Protein AF-A0A812UU19-F1 (afdb_monomer)

Sequence (268 aa):
MHVADDLKSGVNKDLYADLQGSLQRITDHPLFNGVQVLEALDISADSSASVEPFSEDTWRRVKAGAIAKGFKPTYTAGGNIFWIDPYLSLVPGIPVNRKSILKLQSSSFKTPQLAFEKRRAVHVGILEGEEVLNMRGKLRLLSPDEELYAFIFQLDNVLASEPGEPELEQWLALAKSWTKTVELVPSLTDIYWRCINLREDIGTSFDVFYRSCIQRAYEVIQFKLDYERRSPNDVLSAAGVYQKWVADFSKHETSGGELSKALILIRV

Radius of gyration: 19.26 Å; Cα contacts (8 Å, |Δi|>4): 353; chains: 1; bounding box: 56×37×52 Å

Mean predicted aligned error: 7.72 Å

Foldseek 3Di:
DDLVVCCPDAPCVVVVVLLVVLVVLQCPDPVNPPLLLDFFDWDDDPDDDIFATDDLVVQVVQCVVCVVVVHWRKDKGFAFLQQAQLSDDLQTRQDADVVLLVVCLVQCVVALVSVSVPPDEWEWEDEPPDRSSVSRNNTYTLERSSRSSSLSVNLSVVVVVVDDPVRNVSSSNSSRGHIYMYTYAHDSVLSSLSSVQNLVVVVVVDVSSDQDLRSLVSSLVVVQVVVCVVVVPCRDDLVRSVVVVVVVNVVSNPDPDDPVPSPPSSVD

Solvent-accessible surface area (backbone atoms only — not comparable to full-atom values): 14826 Å² total; per-residue (Å²): 133,66,55,74,55,42,62,73,76,35,82,47,22,70,58,50,53,53,50,50,55,32,50,50,55,42,44,69,33,82,93,35,47,63,52,40,75,51,71,42,32,58,31,75,50,101,58,101,59,65,36,54,40,68,45,71,68,57,46,54,51,45,36,54,55,22,53,77,70,76,42,79,28,64,48,76,25,8,24,35,58,49,23,37,27,90,69,57,64,68,60,68,79,43,63,72,61,62,68,46,17,56,51,37,24,73,54,37,47,61,42,56,68,45,27,70,75,56,60,70,72,42,37,32,48,40,46,82,94,61,55,74,80,82,30,48,46,59,30,36,57,29,41,67,62,46,60,62,50,16,49,49,52,37,52,34,54,46,60,76,64,67,65,58,66,75,58,53,51,44,47,51,51,51,40,16,30,29,44,30,32,43,33,62,31,91,42,73,67,52,44,35,49,49,25,53,50,48,32,54,56,44,32,77,78,39,80,75,60,47,73,49,74,65,40,54,51,36,48,56,52,45,50,45,56,57,46,28,70,76,36,78,88,56,79,68,48,74,70,50,43,50,56,50,51,53,56,52,51,63,73,68,60,88,64,97,66,77,69,72,72,74,60,63,71,78,77,111

Nearest PDB structures (foldseek):
  4pet-assembly1_B  TM=1.545E-01  e=2.153E+00  Colwellia psychrerythraea 34H
  5da8-assembly2_a  TM=1.439E-01  e=7.219E+00  Chlorobaculum tepidum TLS

Secondary structure (DSSP, 8-state):
--HHHHHHHSTTHHHHHHHHHHHHHHHHSGGGTTGGGSPPPPB--SSS--BPBP-HHHHHHHHHHHHHTTPPPEEEEEE-GGGB-TT--SSTTSPP-HHHHHHHHHTTTSSHHHHHHHPPPEEEEE-TT--TGGGTTTBEE-S-HHHHHHHHHHHHHHHHT---HHHHHHHHHHHHSEEEEEEE-S-HHHHHHHHHHHHHHHHHH-GGGPPPHHHHHHHHHHHHHHHHHH-TT-PPPHHHHHHHHHHHHHHH--S---TTTGGGGGG-

Structure (mmCIF, N/CA/C/O backbone):
data_AF-A0A812UU19-F1
#
_entry.id   AF-A0A812UU19-F1
#
loop_
_atom_site.group_PDB
_atom_site.id
_atom_site.type_symbol
_atom_site.label_atom_id
_atom_site.label_alt_id
_atom_site.label_comp_id
_atom_site.label_asym_id
_atom_site.label_entity_id
_atom_site.label_seq_id
_atom_site.pdbx_PDB_ins_code
_atom_site.Cartn_x
_atom_site.Cartn_y
_atom_site.Cartn_z
_atom_site.occupancy
_atom_site.B_iso_or_equiv
_atom_site.auth_seq_id
_atom_site.auth_comp_id
_atom_site.auth_asym_id
_atom_site.auth_atom_id
_atom_site.pdbx_PDB_model_num
ATOM 1 N N . MET A 1 1 ? -14.619 -8.564 4.183 1.00 46.97 1 MET A N 1
ATOM 2 C CA . MET A 1 1 ? -15.330 -8.538 2.891 1.00 46.97 1 MET A CA 1
ATOM 3 C C . MET A 1 1 ? -14.393 -9.132 1.859 1.00 46.97 1 MET A C 1
ATOM 5 O O . MET A 1 1 ? -13.220 -8.780 1.883 1.00 46.97 1 MET A O 1
ATOM 9 N N . HIS A 1 2 ? -14.840 -10.113 1.074 1.00 47.38 2 HIS A N 1
ATOM 10 C CA . HIS A 1 2 ? -13.974 -10.756 0.089 1.00 47.38 2 HIS A CA 1
ATOM 11 C C . HIS A 1 2 ? -13.826 -9.838 -1.128 1.00 47.38 2 HIS A C 1
ATOM 13 O O . HIS A 1 2 ? -14.818 -9.437 -1.723 1.00 47.38 2 HIS A O 1
ATOM 19 N N . VAL A 1 3 ? -12.581 -9.568 -1.522 1.00 51.88 3 VAL A N 1
ATOM 20 C CA . VAL A 1 3 ? -12.177 -8.878 -2.763 1.00 51.88 3 VAL A CA 1
ATOM 21 C C . VAL A 1 3 ? -12.965 -9.346 -4.001 1.00 51.88 3 VAL A C 1
ATOM 23 O O . VAL A 1 3 ? -13.245 -8.572 -4.915 1.00 51.88 3 VAL A O 1
ATOM 26 N N . ALA A 1 4 ? -13.368 -10.619 -4.011 1.00 52.81 4 ALA A N 1
ATOM 27 C CA . ALA A 1 4 ? -14.160 -11.227 -5.073 1.00 52.81 4 ALA A CA 1
ATOM 28 C C . ALA A 1 4 ? -15.521 -10.546 -5.323 1.00 52.81 4 ALA A C 1
ATOM 30 O O . ALA A 1 4 ? -16.035 -10.659 -6.437 1.00 52.81 4 ALA A O 1
ATOM 31 N N . ASP A 1 5 ? -16.096 -9.854 -4.335 1.00 53.44 5 ASP A N 1
ATOM 32 C CA . ASP A 1 5 ? -17.386 -9.167 -4.478 1.00 53.44 5 ASP A CA 1
ATOM 33 C C . ASP A 1 5 ? -17.224 -7.764 -5.092 1.00 53.44 5 ASP A C 1
ATOM 35 O O . ASP A 1 5 ? -17.996 -7.381 -5.976 1.00 53.44 5 ASP A O 1
ATOM 39 N N . ASP A 1 6 ? -16.161 -7.033 -4.736 1.00 54.75 6 ASP A N 1
ATOM 40 C CA . ASP A 1 6 ? -15.858 -5.720 -5.330 1.00 54.75 6 ASP A CA 1
ATOM 41 C C . ASP A 1 6 ? -15.433 -5.835 -6.803 1.00 54.75 6 ASP A C 1
ATOM 43 O O . ASP A 1 6 ? -15.818 -5.000 -7.627 1.00 54.75 6 ASP A O 1
ATOM 47 N N . LEU A 1 7 ? -14.736 -6.921 -7.167 1.00 57.47 7 LEU A N 1
ATOM 48 C CA . LEU A 1 7 ? -14.428 -7.272 -8.562 1.00 57.47 7 LEU A CA 1
ATOM 49 C C . LEU A 1 7 ? -15.687 -7.493 -9.418 1.00 57.47 7 LEU A C 1
ATOM 51 O O . LEU A 1 7 ? -15.646 -7.359 -10.642 1.00 57.47 7 LEU A O 1
ATOM 55 N N . LYS A 1 8 ? -16.822 -7.845 -8.805 1.00 57.22 8 LYS A N 1
ATOM 56 C CA . LYS A 1 8 ? -18.056 -8.171 -9.532 1.00 57.22 8 LYS A CA 1
ATOM 57 C C . LYS A 1 8 ? -19.010 -6.984 -9.645 1.00 57.22 8 LYS A C 1
ATOM 59 O O . LYS A 1 8 ? -19.664 -6.863 -10.690 1.00 57.22 8 LYS A O 1
ATOM 64 N N . SER A 1 9 ? -19.063 -6.102 -8.642 1.00 62.19 9 SER A N 1
ATOM 65 C CA . SER A 1 9 ? -20.107 -5.063 -8.559 1.00 62.19 9 SER A CA 1
ATOM 66 C C . SER A 1 9 ? -19.742 -3.750 -7.833 1.00 62.19 9 SER A C 1
ATOM 68 O O . SER A 1 9 ? -20.647 -3.018 -7.443 1.00 62.19 9 SER A O 1
ATOM 70 N N . GLY A 1 10 ? -18.462 -3.401 -7.662 1.00 80.31 10 GLY A N 1
ATOM 71 C CA . GLY A 1 10 ? -18.054 -2.159 -6.979 1.00 80.31 10 GLY A CA 1
ATOM 72 C C . GLY A 1 10 ? -17.858 -0.930 -7.885 1.00 80.31 10 GLY A C 1
ATOM 73 O O . GLY A 1 10 ? -17.643 -1.051 -9.090 1.00 80.31 10 GLY A O 1
ATOM 74 N N . VAL A 1 11 ? -17.823 0.271 -7.288 1.00 87.31 11 VAL A N 1
ATOM 75 C CA . VAL A 1 11 ? -17.474 1.542 -7.976 1.00 87.31 11 VAL A CA 1
ATOM 76 C C . VAL A 1 11 ? -16.075 1.537 -8.613 1.00 87.31 11 VAL A C 1
ATOM 78 O O . VAL A 1 11 ? -15.809 2.319 -9.520 1.00 87.31 11 VAL A O 1
ATOM 81 N N . ASN A 1 12 ? -15.191 0.641 -8.160 1.00 91.12 12 ASN A N 1
ATOM 82 C CA . ASN A 1 12 ? -13.837 0.452 -8.685 1.00 91.12 12 ASN A CA 1
ATOM 83 C C . ASN A 1 12 ? -13.709 -0.773 -9.607 1.00 91.12 12 ASN A C 1
ATOM 85 O O . ASN A 1 12 ? -12.590 -1.132 -9.963 1.00 91.12 12 ASN A O 1
ATOM 89 N N . LYS A 1 13 ? -14.812 -1.424 -10.006 1.00 91.88 13 LYS A N 1
ATOM 90 C CA . LYS A 1 13 ? -14.787 -2.681 -10.774 1.00 91.88 13 LYS A CA 1
ATOM 91 C C . LYS A 1 13 ? -13.873 -2.621 -11.996 1.00 91.88 13 LYS A C 1
ATOM 93 O O . LYS A 1 13 ? -12.992 -3.463 -12.138 1.00 91.88 13 LYS A O 1
ATOM 98 N N . ASP A 1 14 ? -14.051 -1.609 -12.840 1.00 93.44 14 ASP A N 1
ATOM 99 C CA . ASP A 1 14 ? -13.249 -1.471 -14.058 1.00 93.44 14 ASP A CA 1
ATOM 100 C C . ASP A 1 14 ? -11.770 -1.259 -13.720 1.00 93.44 14 ASP A C 1
ATOM 102 O O . ASP A 1 14 ? -10.895 -1.730 -14.432 1.00 93.44 14 ASP A O 1
ATOM 106 N N . LEU A 1 15 ? -11.472 -0.572 -12.608 1.00 94.56 15 LEU A N 1
ATOM 107 C CA . LEU A 1 15 ? -10.089 -0.306 -12.202 1.00 94.56 15 LEU A CA 1
ATOM 108 C C . LEU A 1 15 ? -9.412 -1.597 -11.762 1.00 94.56 15 LEU A C 1
ATOM 110 O O . LEU A 1 15 ? -8.256 -1.825 -12.095 1.00 94.56 15 LEU A O 1
ATOM 114 N N . TYR A 1 16 ? -10.135 -2.442 -11.032 1.00 94.06 16 TYR A N 1
ATOM 115 C CA . TYR A 1 16 ? -9.623 -3.736 -10.606 1.00 94.06 16 TYR A CA 1
ATOM 116 C C . TYR A 1 16 ? -9.513 -4.735 -11.757 1.00 94.06 16 TYR A C 1
ATOM 118 O O . TYR A 1 16 ? -8.585 -5.537 -11.750 1.00 94.06 16 TYR A O 1
ATOM 126 N N . ALA A 1 17 ? -10.386 -4.656 -12.764 1.00 93.88 17 ALA A N 1
ATOM 127 C CA . ALA A 1 17 ? -10.234 -5.428 -13.995 1.00 93.88 17 ALA A CA 1
ATOM 128 C C . ALA A 1 17 ? -8.965 -5.018 -14.766 1.00 93.88 17 ALA A C 1
ATOM 130 O O . ALA A 1 17 ? -8.175 -5.886 -15.142 1.00 93.88 17 ALA A O 1
ATOM 131 N N . ASP A 1 18 ? -8.729 -3.709 -14.928 1.00 96.06 18 ASP A N 1
ATOM 132 C CA . ASP A 1 18 ? -7.501 -3.174 -15.533 1.00 96.06 18 ASP A CA 1
ATOM 133 C C . ASP A 1 18 ? -6.265 -3.662 -14.752 1.00 96.06 18 ASP A C 1
ATOM 135 O O . ASP A 1 18 ? -5.324 -4.215 -15.324 1.00 96.06 18 ASP A O 1
ATOM 139 N N . LEU A 1 19 ? -6.301 -3.511 -13.422 1.00 96.56 19 LEU A N 1
ATOM 140 C CA . LEU A 1 19 ? -5.226 -3.891 -12.504 1.00 96.56 19 LEU A CA 1
ATOM 141 C C . LEU A 1 19 ? -4.917 -5.389 -12.565 1.00 96.56 19 LEU A C 1
ATOM 143 O O . LEU A 1 19 ? -3.749 -5.772 -12.571 1.00 96.56 19 LEU A O 1
ATOM 147 N N . GLN A 1 20 ? -5.952 -6.230 -12.657 1.00 96.12 20 GLN A N 1
ATOM 148 C CA . GLN A 1 20 ? -5.801 -7.672 -12.814 1.00 96.12 20 GLN A CA 1
ATOM 149 C C . GLN A 1 20 ? -5.088 -8.027 -14.117 1.00 96.12 20 GLN A C 1
ATOM 151 O O . GLN A 1 20 ? -4.174 -8.850 -14.109 1.00 96.12 20 GLN A O 1
ATOM 156 N N . GLY A 1 21 ? -5.467 -7.383 -15.224 1.00 96.69 21 GLY A N 1
ATOM 157 C CA . GLY A 1 21 ? -4.798 -7.568 -16.509 1.00 96.69 21 GLY A CA 1
ATOM 158 C C . GLY A 1 21 ? -3.321 -7.173 -16.462 1.00 96.69 21 GLY A C 1
ATOM 159 O O . GLY A 1 21 ? -2.475 -7.925 -16.944 1.00 96.69 21 GLY A O 1
ATOM 160 N N . SER A 1 22 ? -3.004 -6.025 -15.856 1.00 98.06 22 SER A N 1
ATOM 161 C CA . SER A 1 22 ? -1.624 -5.547 -15.713 1.00 98.06 22 SER A CA 1
ATOM 162 C C . SER A 1 22 ? -0.783 -6.456 -14.819 1.00 98.06 22 SER A C 1
ATOM 164 O O . SER A 1 22 ? 0.331 -6.818 -15.185 1.00 98.06 22 SER A O 1
ATOM 166 N N . LEU A 1 23 ? -1.315 -6.883 -13.670 1.00 97.50 23 LEU A N 1
ATOM 167 C CA . LEU A 1 23 ? -0.606 -7.794 -12.769 1.00 97.50 23 LEU A CA 1
ATOM 168 C C . LEU A 1 23 ? -0.326 -9.140 -13.424 1.00 97.50 23 LEU A C 1
ATOM 170 O O . LEU A 1 23 ? 0.789 -9.630 -13.291 1.00 97.50 23 LEU A O 1
ATOM 174 N N . GLN A 1 24 ? -1.293 -9.695 -14.160 1.00 97.12 24 GLN A N 1
ATOM 175 C CA . GLN A 1 24 ? -1.101 -10.942 -14.893 1.00 97.12 24 GLN A CA 1
ATOM 176 C C . GLN A 1 24 ? 0.063 -10.821 -15.887 1.00 97.12 24 GLN A C 1
ATOM 178 O O . GLN A 1 24 ? 0.987 -11.629 -15.836 1.00 97.12 24 GLN A O 1
ATOM 183 N N . ARG A 1 25 ? 0.077 -9.767 -16.718 1.00 98.00 25 ARG A N 1
ATOM 184 C CA . ARG A 1 25 ? 1.166 -9.514 -17.680 1.00 98.00 25 ARG A CA 1
ATOM 185 C C . ARG A 1 25 ? 2.522 -9.326 -17.007 1.00 98.00 25 ARG A C 1
ATOM 187 O O . ARG A 1 25 ? 3.514 -9.863 -17.492 1.00 98.00 25 ARG A O 1
ATOM 194 N N . ILE A 1 26 ? 2.567 -8.615 -15.879 1.00 97.88 26 ILE A N 1
ATOM 195 C CA . ILE A 1 26 ? 3.793 -8.468 -15.088 1.00 97.88 26 ILE A CA 1
ATOM 196 C C . ILE A 1 26 ? 4.257 -9.837 -14.586 1.00 97.88 26 ILE A C 1
ATOM 198 O O . ILE A 1 26 ? 5.404 -10.199 -14.799 1.00 97.88 26 ILE A O 1
ATOM 202 N N . THR A 1 27 ? 3.389 -10.635 -13.964 1.00 96.94 27 THR A N 1
ATOM 203 C CA . THR A 1 27 ? 3.786 -11.939 -13.407 1.00 96.94 27 THR A CA 1
ATOM 204 C C . THR A 1 27 ? 4.117 -12.993 -14.465 1.00 96.94 27 THR A C 1
ATOM 206 O O . THR A 1 27 ? 4.881 -13.918 -14.182 1.00 96.94 27 THR A O 1
ATOM 209 N N . ASP A 1 28 ? 3.571 -12.856 -15.674 1.00 97.31 28 ASP A N 1
ATOM 210 C CA . ASP A 1 28 ? 3.890 -13.715 -16.819 1.00 97.31 28 ASP A CA 1
ATOM 211 C C . ASP A 1 28 ? 5.238 -13.356 -17.456 1.00 97.31 28 ASP A C 1
ATOM 213 O O . ASP A 1 28 ? 5.853 -14.193 -18.120 1.00 97.31 28 ASP A O 1
ATOM 217 N N . HIS A 1 29 ? 5.734 -12.134 -17.238 1.00 97.75 29 HIS A N 1
ATOM 218 C CA . HIS A 1 29 ? 7.033 -11.721 -17.746 1.00 97.75 29 HIS A CA 1
ATOM 219 C C . HIS A 1 29 ? 8.170 -12.474 -17.022 1.00 97.75 29 HIS A C 1
ATOM 221 O O . HIS A 1 29 ? 8.221 -12.446 -15.789 1.00 97.75 29 HIS A O 1
ATOM 227 N N . PRO A 1 30 ? 9.145 -13.080 -17.736 1.00 97.12 30 PRO A N 1
ATOM 228 C CA . PRO A 1 30 ? 10.189 -13.913 -17.125 1.00 97.12 30 PRO A CA 1
ATOM 229 C C . PRO A 1 30 ? 10.961 -13.244 -15.979 1.00 97.12 30 PRO A C 1
ATOM 231 O O . PRO A 1 30 ? 11.215 -13.878 -14.960 1.00 97.12 30 PRO A O 1
ATOM 234 N N . LEU A 1 31 ? 11.281 -11.951 -16.112 1.00 97.00 31 LEU A N 1
ATOM 235 C CA . LEU A 1 31 ? 12.007 -11.187 -15.086 1.00 97.00 31 LEU A CA 1
ATOM 236 C C . LEU A 1 31 ? 11.188 -10.934 -13.803 1.00 97.00 31 LEU A C 1
ATOM 238 O O . LEU A 1 31 ? 11.755 -10.742 -12.730 1.00 97.00 31 LEU A O 1
ATOM 242 N N . PHE A 1 32 ? 9.858 -10.916 -13.906 1.00 97.44 32 PHE A N 1
ATOM 243 C CA . PHE A 1 32 ? 8.940 -10.581 -12.811 1.00 97.44 32 PHE A CA 1
ATOM 244 C C . PHE A 1 32 ? 8.126 -11.794 -12.337 1.00 97.44 32 PHE A C 1
ATOM 246 O O . PHE A 1 32 ? 7.265 -11.675 -11.459 1.00 97.44 32 PHE A O 1
ATOM 253 N N . ASN A 1 33 ? 8.410 -12.982 -12.869 1.00 96.75 33 ASN A N 1
ATOM 254 C CA . ASN A 1 33 ? 7.779 -14.206 -12.414 1.00 96.75 33 ASN A CA 1
ATOM 255 C C . ASN A 1 33 ? 8.109 -14.452 -10.934 1.00 96.75 33 ASN A C 1
ATOM 257 O O . ASN A 1 33 ? 9.269 -14.449 -10.524 1.00 96.75 33 ASN A O 1
ATOM 261 N N . GLY A 1 34 ? 7.073 -14.615 -10.109 1.00 95.94 34 GLY A N 1
ATOM 262 C CA . GLY A 1 34 ? 7.251 -14.774 -8.667 1.00 95.94 34 GLY A CA 1
ATOM 263 C C . GLY A 1 34 ? 7.775 -13.519 -7.960 1.00 95.94 34 GLY A C 1
ATOM 264 O O . GLY A 1 34 ? 8.320 -13.633 -6.861 1.00 95.94 34 GLY A O 1
ATOM 265 N N . VAL A 1 35 ? 7.610 -12.320 -8.536 1.00 96.75 35 VAL A N 1
ATOM 266 C CA . VAL A 1 35 ? 8.110 -11.065 -7.947 1.00 96.75 35 VAL A CA 1
ATOM 267 C C . VAL A 1 35 ? 7.691 -10.881 -6.483 1.00 96.75 35 VAL A C 1
ATOM 269 O O . VAL A 1 35 ? 8.460 -10.352 -5.691 1.00 96.75 35 VAL A O 1
ATOM 272 N N . GLN A 1 36 ? 6.532 -11.393 -6.068 1.00 95.81 36 GLN A N 1
ATOM 273 C CA . GLN A 1 36 ? 6.028 -11.335 -4.694 1.00 95.81 36 GLN A CA 1
ATOM 274 C C . GLN A 1 36 ? 6.849 -12.138 -3.670 1.00 95.81 36 GLN A C 1
ATOM 276 O O . GLN A 1 36 ? 6.790 -11.833 -2.479 1.00 95.81 36 GLN A O 1
ATOM 281 N N . VAL A 1 37 ? 7.603 -13.162 -4.088 1.00 95.88 37 VAL A N 1
ATOM 282 C CA . VAL A 1 37 ? 8.455 -13.945 -3.172 1.00 95.88 37 VAL A CA 1
ATOM 283 C C . VAL A 1 37 ? 9.889 -13.431 -3.110 1.00 95.88 37 VAL A C 1
ATOM 285 O O . VAL A 1 37 ? 10.626 -13.826 -2.207 1.00 95.88 37 VAL A O 1
ATOM 288 N N . LEU A 1 38 ? 10.269 -12.522 -4.014 1.00 95.81 38 LEU A N 1
ATOM 289 C CA . LEU A 1 38 ? 11.606 -11.943 -4.039 1.00 95.81 38 LEU A CA 1
ATOM 290 C C . LEU A 1 38 ? 11.877 -11.118 -2.780 1.00 95.81 38 LEU A C 1
ATOM 292 O O . LEU A 1 38 ? 11.005 -10.406 -2.263 1.00 95.81 38 LEU A O 1
ATOM 296 N N . GLU A 1 39 ? 13.118 -11.212 -2.315 1.00 95.19 39 GLU A N 1
ATOM 297 C CA . GLU A 1 39 ? 13.609 -10.474 -1.160 1.00 95.19 39 GLU A CA 1
ATOM 298 C C . GLU A 1 39 ? 13.738 -8.982 -1.456 1.00 95.19 39 GLU A C 1
ATOM 300 O O . GLU A 1 39 ? 13.903 -8.559 -2.607 1.00 95.19 39 GLU A O 1
ATOM 305 N N . ALA A 1 40 ? 13.634 -8.187 -0.395 1.00 94.44 40 ALA A N 1
ATOM 306 C CA . ALA A 1 40 ? 13.878 -6.762 -0.484 1.00 94.44 40 ALA A CA 1
ATOM 307 C C . ALA A 1 40 ? 15.353 -6.499 -0.807 1.00 94.44 40 ALA A C 1
ATOM 309 O O . ALA A 1 40 ? 16.228 -7.270 -0.422 1.00 94.44 40 ALA A O 1
ATOM 310 N N . LEU A 1 41 ? 15.608 -5.402 -1.507 1.00 92.25 41 LEU A N 1
ATOM 311 C CA . LEU A 1 41 ? 16.945 -4.862 -1.692 1.00 92.25 41 LEU A CA 1
ATOM 312 C C . LEU A 1 41 ? 17.151 -3.675 -0.760 1.00 92.25 41 LEU A C 1
ATOM 314 O O . LEU A 1 41 ? 16.206 -2.949 -0.435 1.00 92.25 41 LEU A O 1
ATOM 318 N N . ASP A 1 42 ? 18.407 -3.465 -0.395 1.00 87.56 42 ASP A N 1
ATOM 319 C CA . ASP A 1 42 ? 18.872 -2.262 0.273 1.00 87.56 42 ASP A CA 1
ATOM 320 C C . ASP A 1 42 ? 18.540 -1.031 -0.565 1.00 87.56 42 ASP A C 1
ATOM 322 O O . ASP A 1 42 ? 18.593 -1.033 -1.799 1.00 87.56 42 ASP A O 1
ATOM 326 N N . ILE A 1 43 ? 18.237 0.057 0.130 1.00 82.00 43 ILE A N 1
ATOM 327 C CA . ILE A 1 43 ? 18.151 1.374 -0.480 1.00 82.00 43 ILE A CA 1
ATOM 328 C C . ILE A 1 43 ? 19.484 2.052 -0.206 1.00 82.00 43 ILE A C 1
ATOM 330 O O . ILE A 1 43 ? 19.636 2.779 0.778 1.00 82.00 43 ILE A O 1
ATOM 334 N N . SER A 1 44 ? 20.474 1.786 -1.055 1.00 68.94 44 SER A N 1
ATOM 335 C CA . SER A 1 44 ? 21.711 2.559 -1.070 1.00 68.94 44 SER A CA 1
ATOM 336 C C . SER A 1 44 ? 21.440 3.873 -1.798 1.00 68.94 44 SER A C 1
ATOM 338 O O . SER A 1 44 ? 21.426 3.922 -3.027 1.00 68.94 44 SER A O 1
ATOM 340 N N . ALA A 1 45 ? 21.174 4.940 -1.051 1.00 53.50 45 ALA A N 1
ATOM 341 C CA . ALA A 1 45 ? 21.307 6.275 -1.611 1.00 53.50 45 ALA A CA 1
ATOM 342 C C . ALA A 1 45 ? 22.802 6.617 -1.686 1.00 53.50 45 ALA A C 1
ATOM 344 O O . ALA A 1 45 ? 23.527 6.398 -0.716 1.00 53.50 45 ALA A O 1
ATOM 345 N N . ASP A 1 46 ? 23.236 7.258 -2.773 1.00 52.28 46 ASP A N 1
ATOM 346 C CA . ASP A 1 46 ? 24.551 7.917 -2.876 1.00 52.28 46 ASP A CA 1
ATOM 347 C C . ASP A 1 46 ? 24.742 9.044 -1.823 1.00 52.28 46 ASP A C 1
ATOM 349 O O . ASP A 1 46 ? 25.784 9.697 -1.764 1.00 52.28 46 ASP A O 1
ATOM 353 N N . SER A 1 47 ? 23.751 9.275 -0.950 1.00 41.47 47 SER A N 1
ATOM 354 C CA . SER A 1 47 ? 23.760 10.248 0.140 1.00 41.47 47 SER A CA 1
ATOM 355 C C . SER A 1 47 ? 23.346 9.624 1.485 1.00 41.47 47 SER A C 1
ATOM 357 O O . SER A 1 47 ? 22.192 9.244 1.662 1.00 41.47 47 SER A O 1
ATOM 359 N N . SER A 1 48 ? 24.311 9.561 2.409 1.00 43.41 48 SER A N 1
ATOM 360 C CA . SER A 1 48 ? 24.289 9.521 3.894 1.00 43.41 48 SER A CA 1
ATOM 361 C C . SER A 1 48 ? 23.279 8.689 4.713 1.00 43.41 48 SER A C 1
ATOM 363 O O . SER A 1 48 ? 23.513 8.540 5.912 1.00 43.41 48 SER A O 1
ATOM 365 N N . ALA A 1 49 ? 22.220 8.108 4.151 1.00 56.78 49 ALA A N 1
ATOM 366 C CA . ALA A 1 49 ? 21.293 7.241 4.879 1.00 56.78 49 ALA A CA 1
ATOM 367 C C . ALA A 1 49 ? 20.876 6.046 4.013 1.00 56.78 49 ALA A C 1
ATOM 369 O O . ALA A 1 49 ? 19.922 6.113 3.241 1.00 56.78 49 ALA A O 1
ATOM 370 N N . SER A 1 50 ? 21.605 4.939 4.149 1.00 73.81 50 SER A N 1
ATOM 371 C CA . SER A 1 50 ? 21.191 3.646 3.610 1.00 73.81 50 SER A CA 1
ATOM 372 C C . SER A 1 50 ? 19.994 3.126 4.406 1.00 73.81 50 SER A C 1
ATOM 374 O O . SER A 1 50 ? 20.076 3.032 5.634 1.00 73.81 50 SER A O 1
ATOM 376 N N . VAL A 1 51 ? 18.900 2.765 3.736 1.00 82.12 51 VAL A N 1
ATOM 377 C CA . VAL A 1 51 ? 17.816 2.018 4.391 1.00 82.12 51 VAL A CA 1
ATOM 378 C C . VAL A 1 51 ? 18.076 0.533 4.177 1.00 82.12 51 VAL A C 1
ATOM 380 O O . VAL A 1 51 ? 18.042 0.049 3.045 1.00 82.12 51 VAL A O 1
ATOM 383 N N . GLU A 1 52 ? 18.340 -0.172 5.274 1.00 91.75 52 GLU A N 1
ATOM 384 C CA . GLU A 1 52 ? 18.538 -1.622 5.292 1.00 91.75 52 GLU A CA 1
ATOM 385 C C . GLU A 1 52 ? 17.291 -2.367 4.782 1.00 91.75 52 GLU A C 1
ATOM 387 O O . GLU A 1 52 ? 16.165 -1.872 4.937 1.00 91.75 52 GLU A O 1
ATOM 392 N N . PRO A 1 53 ? 17.455 -3.563 4.197 1.00 95.25 53 PRO A N 1
ATOM 393 C CA . PRO A 1 53 ? 16.339 -4.369 3.739 1.00 95.25 53 PRO A CA 1
ATOM 394 C C . PRO A 1 53 ? 15.566 -4.894 4.954 1.00 95.25 53 PRO A C 1
ATOM 396 O O . PRO A 1 53 ? 16.099 -5.041 6.056 1.00 95.25 53 PRO A O 1
ATOM 399 N N . PHE A 1 54 ? 14.280 -5.182 4.767 1.00 96.06 54 PHE A N 1
ATOM 400 C CA . PHE A 1 54 ? 13.430 -5.665 5.848 1.00 96.06 54 PHE A CA 1
ATOM 401 C C . PHE A 1 54 ? 13.987 -6.954 6.470 1.00 96.06 54 PHE A C 1
ATOM 403 O O . PHE A 1 54 ? 14.149 -7.966 5.787 1.00 96.06 54 PHE A O 1
ATOM 410 N N . SER A 1 55 ? 14.192 -6.930 7.789 1.00 96.19 55 SER A N 1
ATOM 411 C CA . SER A 1 55 ? 14.609 -8.081 8.592 1.00 96.19 55 SER A CA 1
ATOM 412 C C . SER A 1 55 ? 13.538 -8.444 9.621 1.00 96.19 55 SER A C 1
ATOM 414 O O . SER A 1 55 ? 13.162 -7.617 10.454 1.00 96.19 55 SER A O 1
ATOM 416 N N . GLU A 1 56 ? 13.082 -9.700 9.598 1.00 95.56 56 GLU A N 1
ATOM 417 C CA . GLU A 1 56 ? 12.107 -10.226 10.566 1.00 95.56 56 GLU A CA 1
ATOM 418 C C . GLU A 1 56 ? 12.671 -10.193 12.000 1.00 95.56 56 GLU A C 1
ATOM 420 O O . GLU A 1 56 ? 11.969 -9.845 12.947 1.00 95.56 56 GLU A O 1
ATOM 425 N N . ASP A 1 57 ? 13.969 -10.451 12.174 1.00 96.88 57 ASP A N 1
ATOM 426 C CA . ASP A 1 57 ? 14.616 -10.395 13.489 1.00 96.88 57 ASP A CA 1
ATOM 427 C C . ASP A 1 57 ? 14.700 -8.962 14.028 1.00 96.88 57 ASP A C 1
ATOM 429 O O . ASP A 1 57 ? 14.457 -8.712 15.214 1.00 96.88 57 ASP A O 1
ATOM 433 N N . THR A 1 58 ? 15.009 -7.989 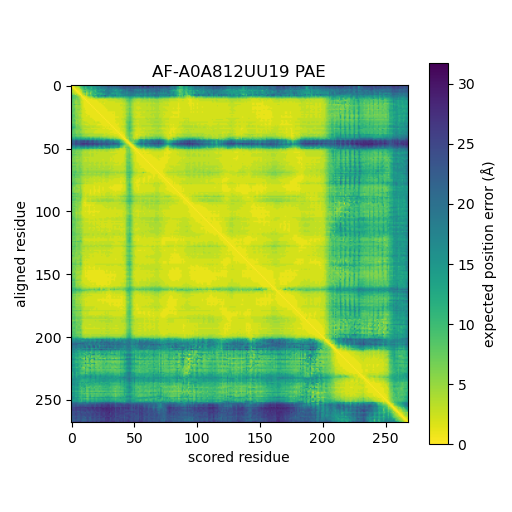13.165 1.00 96.50 58 THR A N 1
ATOM 434 C CA . THR A 1 58 ? 14.963 -6.573 13.550 1.00 96.50 58 THR A CA 1
ATOM 435 C C . THR A 1 58 ? 13.536 -6.142 13.864 1.00 96.50 58 THR A C 1
ATOM 437 O O . THR A 1 58 ? 13.327 -5.516 14.905 1.00 96.50 58 THR A O 1
ATOM 440 N N . TRP A 1 59 ? 12.550 -6.551 13.061 1.00 96.50 59 TRP A N 1
ATOM 441 C CA . TRP A 1 59 ? 11.139 -6.287 13.339 1.00 96.50 59 TRP A CA 1
ATOM 442 C C . TRP A 1 59 ? 10.713 -6.816 14.711 1.00 96.50 59 TRP A C 1
ATOM 444 O O . TRP A 1 59 ? 10.168 -6.057 15.510 1.00 96.50 59 TRP A O 1
ATOM 454 N N . ARG A 1 60 ? 11.022 -8.075 15.041 1.00 96.56 60 ARG A N 1
ATOM 455 C CA . ARG A 1 60 ? 10.687 -8.675 16.344 1.00 96.56 60 ARG A CA 1
ATOM 456 C C . ARG A 1 60 ? 11.296 -7.905 17.514 1.00 96.56 60 ARG A C 1
ATOM 458 O O . ARG A 1 60 ? 10.609 -7.660 18.507 1.00 96.56 60 ARG A O 1
ATOM 465 N N . ARG A 1 61 ? 12.558 -7.474 17.395 1.00 97.19 61 ARG A N 1
ATOM 466 C CA . ARG A 1 61 ? 13.229 -6.656 18.423 1.00 97.19 61 ARG A CA 1
ATOM 467 C C . ARG A 1 61 ? 12.580 -5.283 18.576 1.00 97.19 61 ARG A C 1
ATOM 469 O O . ARG A 1 61 ? 12.303 -4.868 19.702 1.00 97.19 61 ARG A O 1
ATOM 476 N N . VAL A 1 62 ? 12.309 -4.598 17.463 1.00 96.12 62 VAL A N 1
ATOM 477 C CA . VAL A 1 62 ? 11.634 -3.291 17.456 1.00 96.12 62 VAL A CA 1
ATOM 478 C C . VAL A 1 62 ? 10.231 -3.410 18.051 1.00 96.12 62 VAL A C 1
ATOM 480 O O . VAL A 1 62 ? 9.869 -2.616 18.918 1.00 96.12 62 VAL A O 1
ATOM 483 N N . LYS A 1 63 ? 9.476 -4.446 17.668 1.00 96.31 63 LYS A N 1
ATOM 484 C CA . LYS A 1 63 ? 8.145 -4.749 18.202 1.00 96.31 63 LYS A CA 1
ATOM 485 C C . LYS A 1 63 ? 8.175 -4.955 19.711 1.00 96.31 63 LYS A C 1
ATOM 487 O O . LYS A 1 63 ? 7.451 -4.261 20.423 1.00 96.31 63 LYS A O 1
ATOM 492 N N . ALA A 1 64 ? 9.035 -5.841 20.208 1.00 96.00 64 ALA A N 1
ATOM 493 C CA . ALA A 1 64 ? 9.162 -6.097 21.641 1.00 96.00 64 ALA A CA 1
ATOM 494 C C . ALA A 1 64 ? 9.553 -4.828 22.421 1.00 96.00 64 ALA A C 1
ATOM 496 O O . ALA A 1 64 ? 8.955 -4.523 23.453 1.00 96.00 64 ALA A O 1
ATOM 497 N N . GLY A 1 65 ? 10.514 -4.053 21.905 1.00 96.81 65 GLY A N 1
ATOM 498 C CA . GLY A 1 65 ? 10.969 -2.813 22.533 1.00 96.81 65 GLY A CA 1
ATOM 499 C C . GLY A 1 65 ? 9.910 -1.708 22.563 1.00 96.81 65 GLY A C 1
ATOM 500 O O . GLY A 1 65 ? 9.798 -1.000 23.564 1.00 96.81 65 GLY A O 1
ATOM 501 N N . ALA A 1 66 ? 9.122 -1.561 21.495 1.00 95.69 66 ALA A N 1
ATOM 502 C CA . ALA A 1 66 ? 8.024 -0.599 21.434 1.00 95.69 66 ALA A CA 1
ATOM 503 C C . ALA A 1 66 ? 6.896 -0.973 22.408 1.00 95.69 66 ALA A C 1
ATOM 505 O O . ALA A 1 66 ? 6.486 -0.126 23.202 1.00 95.69 66 ALA A O 1
ATOM 506 N N . ILE A 1 67 ? 6.483 -2.249 22.432 1.00 94.69 67 ILE A N 1
ATOM 507 C CA . ILE A 1 67 ? 5.468 -2.758 23.370 1.00 94.69 67 ILE A CA 1
ATOM 508 C C . ILE A 1 67 ? 5.905 -2.527 24.821 1.00 94.69 67 ILE A C 1
ATOM 510 O O . ILE A 1 67 ? 5.131 -1.993 25.612 1.00 94.69 67 ILE A O 1
ATOM 514 N N . ALA A 1 68 ? 7.157 -2.849 25.167 1.00 95.81 68 ALA A N 1
ATOM 515 C CA . ALA A 1 68 ? 7.678 -2.670 26.525 1.00 95.81 68 ALA A CA 1
ATOM 516 C C . ALA A 1 68 ? 7.656 -1.204 27.002 1.00 95.81 68 ALA A C 1
ATOM 518 O O . ALA A 1 68 ? 7.598 -0.943 28.201 1.00 95.81 68 ALA A O 1
ATOM 519 N N . LYS A 1 69 ? 7.695 -0.247 26.069 1.00 95.88 69 LYS A N 1
ATOM 520 C CA . LYS A 1 69 ? 7.652 1.196 26.343 1.00 95.88 69 LYS A CA 1
ATOM 521 C C . LYS A 1 69 ? 6.253 1.806 26.192 1.00 95.88 69 LYS A C 1
ATOM 523 O O . LYS A 1 69 ? 6.111 3.012 26.360 1.00 95.88 69 LYS A O 1
ATOM 528 N N . GLY A 1 70 ? 5.238 1.007 25.855 1.00 92.94 70 GLY A N 1
ATOM 529 C CA . GLY A 1 70 ? 3.882 1.496 25.599 1.00 92.94 70 GLY A CA 1
ATOM 530 C C . GLY A 1 70 ? 3.736 2.295 24.298 1.00 92.94 70 GLY A C 1
ATOM 531 O O . GLY A 1 70 ? 2.795 3.072 24.165 1.00 92.94 70 GLY A O 1
ATOM 532 N N . PHE A 1 71 ? 4.652 2.127 23.338 1.00 92.44 71 PHE A N 1
ATOM 533 C CA . PHE A 1 71 ? 4.562 2.749 22.016 1.00 92.44 71 PHE A CA 1
ATOM 534 C C . PHE A 1 71 ? 3.974 1.789 20.984 1.00 92.44 71 PHE A C 1
ATOM 536 O O . PHE A 1 71 ? 4.129 0.572 21.083 1.00 92.44 71 PHE A O 1
ATOM 543 N N . LYS A 1 72 ? 3.360 2.350 19.937 1.00 91.56 72 LYS A N 1
ATOM 544 C CA . LYS A 1 72 ? 2.928 1.583 18.767 1.00 91.56 72 LYS A CA 1
ATOM 545 C C . LYS A 1 72 ? 4.155 1.033 18.021 1.00 91.56 72 LYS A C 1
ATOM 547 O O . LYS A 1 72 ? 4.986 1.832 17.581 1.00 91.56 72 LYS A O 1
ATOM 552 N N . PRO A 1 73 ? 4.276 -0.293 17.829 1.00 96.25 73 PRO A N 1
ATOM 553 C CA . PRO A 1 73 ? 5.355 -0.862 17.032 1.00 96.25 73 PRO A CA 1
ATOM 554 C C . PRO A 1 73 ? 5.312 -0.390 15.583 1.00 96.25 73 PRO A C 1
ATOM 556 O O . PRO A 1 73 ? 4.328 -0.613 14.873 1.00 96.25 73 PRO A O 1
ATOM 559 N N . THR A 1 74 ? 6.400 0.241 15.150 1.00 96.50 74 THR A N 1
ATOM 560 C CA . THR A 1 74 ? 6.605 0.685 13.770 1.00 96.50 74 THR A CA 1
ATOM 561 C C . THR A 1 74 ? 8.039 0.392 13.350 1.00 96.50 74 THR A C 1
ATOM 563 O O . THR A 1 74 ? 8.958 0.537 14.154 1.00 96.50 74 THR A O 1
ATOM 566 N N . TYR A 1 75 ? 8.237 -0.059 12.113 1.00 96.69 75 TYR A N 1
ATOM 567 C CA . TYR A 1 75 ? 9.566 -0.344 11.573 1.00 96.69 75 TYR A CA 1
ATOM 568 C C . TYR A 1 75 ? 9.641 0.021 10.097 1.00 96.69 75 TYR A C 1
ATOM 570 O O . TYR A 1 75 ? 8.875 -0.497 9.284 1.00 96.69 75 TYR A O 1
ATOM 578 N N . THR A 1 76 ? 10.567 0.919 9.769 1.00 95.50 76 THR A N 1
ATOM 579 C CA . THR A 1 76 ? 10.818 1.385 8.405 1.00 95.50 76 THR A CA 1
ATOM 580 C C . THR A 1 76 ? 12.062 0.706 7.847 1.00 95.50 76 THR A C 1
ATOM 582 O O . THR A 1 76 ? 13.125 0.777 8.459 1.00 95.50 76 THR A O 1
ATOM 585 N N . ALA A 1 77 ? 11.925 0.063 6.689 1.00 95.56 77 ALA A N 1
ATOM 586 C CA . ALA A 1 77 ? 13.001 -0.647 6.000 1.00 95.56 77 ALA A CA 1
ATOM 587 C C . ALA A 1 77 ? 12.775 -0.659 4.476 1.00 95.56 77 ALA A C 1
ATOM 589 O O . ALA A 1 77 ? 11.702 -0.286 3.995 1.00 95.56 77 ALA A O 1
ATOM 590 N N . GLY A 1 78 ? 13.767 -1.109 3.708 1.00 95.06 78 GLY A N 1
ATOM 591 C CA . GLY A 1 78 ? 13.600 -1.469 2.303 1.00 95.06 78 GLY A CA 1
ATOM 592 C C . GLY A 1 78 ? 12.699 -2.697 2.174 1.00 95.06 78 GLY A C 1
ATOM 593 O O . GLY A 1 78 ? 12.825 -3.663 2.924 1.00 95.06 78 GLY A O 1
ATOM 594 N N . GLY A 1 79 ? 11.752 -2.666 1.246 1.00 95.69 79 GLY A N 1
ATOM 595 C CA . GLY A 1 79 ? 10.760 -3.713 1.068 1.00 95.69 79 GLY A CA 1
ATOM 596 C C . GLY A 1 79 ? 10.387 -3.902 -0.392 1.00 95.69 79 GLY A C 1
ATOM 597 O O . GLY A 1 79 ? 10.497 -2.995 -1.211 1.00 95.69 79 GLY A O 1
ATOM 598 N N . ASN A 1 80 ? 9.862 -5.080 -0.711 1.00 97.62 80 ASN A N 1
ATOM 599 C CA . ASN A 1 80 ? 9.307 -5.333 -2.031 1.00 97.62 80 ASN A CA 1
ATOM 600 C C . ASN A 1 80 ? 7.849 -4.855 -2.098 1.00 97.62 80 ASN A C 1
ATOM 602 O O . ASN A 1 80 ? 7.015 -5.241 -1.266 1.00 97.62 80 ASN A O 1
ATOM 606 N N . ILE A 1 81 ? 7.528 -3.995 -3.062 1.00 97.81 81 ILE A N 1
ATOM 607 C CA . ILE A 1 81 ? 6.192 -3.416 -3.228 1.00 97.81 81 ILE A CA 1
ATOM 608 C C . ILE A 1 81 ? 5.132 -4.490 -3.525 1.00 97.81 81 ILE A C 1
ATOM 610 O O . ILE A 1 81 ? 4.020 -4.396 -3.013 1.00 97.81 81 ILE A O 1
ATOM 614 N N . PHE A 1 82 ? 5.501 -5.585 -4.202 1.00 98.25 82 PHE A N 1
ATOM 615 C CA . PHE A 1 82 ? 4.616 -6.720 -4.505 1.00 98.25 82 PHE A CA 1
ATOM 616 C C . PHE A 1 82 ? 4.328 -7.635 -3.307 1.00 98.25 82 PHE A C 1
ATOM 618 O O . PHE A 1 82 ? 3.587 -8.608 -3.427 1.00 98.25 82 PHE A O 1
ATOM 625 N N . TRP A 1 83 ? 4.867 -7.340 -2.120 1.00 98.19 83 TRP A N 1
ATOM 626 C CA . TRP A 1 83 ? 4.389 -7.997 -0.899 1.00 98.19 83 TRP A CA 1
ATOM 627 C C . TRP A 1 83 ? 2.987 -7.521 -0.480 1.00 98.19 83 TRP A C 1
ATOM 629 O O . TRP A 1 83 ? 2.383 -8.132 0.399 1.00 98.19 83 TRP A O 1
ATOM 639 N N . ILE A 1 84 ? 2.496 -6.429 -1.063 1.00 98.19 84 ILE A N 1
ATOM 640 C CA . ILE A 1 84 ? 1.181 -5.842 -0.803 1.00 98.19 84 ILE A CA 1
ATOM 641 C C . ILE A 1 84 ? 0.136 -6.527 -1.680 1.00 98.19 84 ILE A C 1
ATOM 643 O O . ILE A 1 84 ? 0.407 -6.775 -2.850 1.00 98.19 84 ILE A O 1
ATOM 647 N N . ASP A 1 85 ? -1.041 -6.818 -1.121 1.00 97.06 85 ASP A N 1
ATOM 648 C CA . ASP A 1 85 ? -2.191 -7.266 -1.910 1.00 97.06 85 ASP A CA 1
ATOM 649 C C . ASP A 1 85 ? -2.847 -6.048 -2.578 1.00 97.06 85 ASP A C 1
ATOM 651 O O . ASP A 1 85 ? -3.454 -5.227 -1.884 1.00 97.06 85 ASP A O 1
ATOM 655 N N . PRO A 1 86 ? -2.740 -5.899 -3.908 1.00 95.00 86 PRO A N 1
ATOM 656 C CA . PRO A 1 86 ? -3.254 -4.728 -4.603 1.00 95.00 86 PRO A CA 1
ATOM 657 C C . PRO A 1 86 ? -4.786 -4.728 -4.699 1.00 95.00 86 PRO A C 1
ATOM 659 O O . PRO A 1 86 ? -5.377 -3.695 -5.015 1.00 95.00 86 PRO A O 1
ATOM 662 N N . TYR A 1 8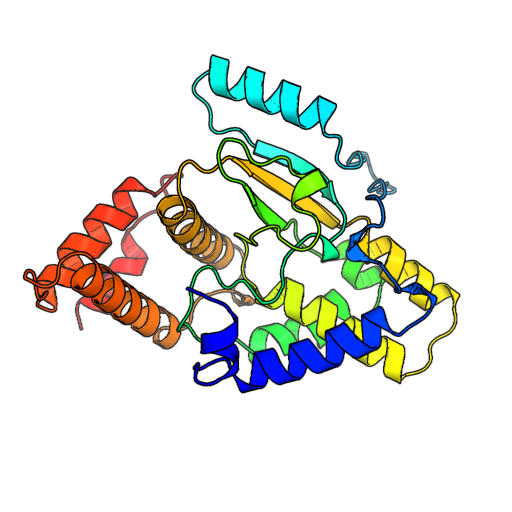7 ? -5.440 -5.857 -4.419 1.00 92.75 87 TYR A N 1
ATOM 663 C CA . TYR A 1 87 ? -6.890 -5.978 -4.482 1.00 92.75 87 TYR A CA 1
ATOM 664 C C . TYR A 1 87 ? -7.567 -5.816 -3.118 1.00 92.75 87 TYR A C 1
ATOM 666 O O . TYR A 1 87 ? -8.788 -5.662 -3.045 1.00 92.75 87 TYR A O 1
ATOM 674 N N . LEU A 1 88 ? -6.798 -5.839 -2.027 1.00 91.12 88 LEU A N 1
ATOM 675 C CA . LEU A 1 88 ? -7.321 -5.644 -0.684 1.00 91.12 88 LEU A CA 1
ATOM 676 C C . LEU A 1 88 ? -7.506 -4.153 -0.382 1.00 91.12 88 LEU A C 1
ATOM 678 O O . LEU A 1 88 ? -6.647 -3.514 0.224 1.00 91.12 88 LEU A O 1
ATOM 682 N N . SER A 1 89 ? -8.667 -3.608 -0.748 1.00 88.81 89 SER A N 1
ATOM 683 C CA . SER A 1 89 ? -9.041 -2.262 -0.316 1.00 88.81 89 SER A CA 1
ATOM 684 C C . SER A 1 89 ? -9.432 -2.256 1.158 1.00 88.81 89 SER A C 1
ATOM 686 O O . SER A 1 89 ? -10.331 -2.982 1.591 1.00 88.81 89 SER A O 1
ATOM 688 N N . LEU A 1 90 ? -8.777 -1.393 1.934 1.00 90.19 90 LEU A N 1
ATOM 689 C CA . LEU A 1 90 ? -9.172 -1.131 3.317 1.00 90.19 90 LEU A CA 1
ATOM 690 C C . LEU A 1 90 ? -10.407 -0.246 3.416 1.00 90.19 90 LEU A C 1
ATOM 692 O O . LEU A 1 90 ? -11.061 -0.252 4.448 1.00 90.19 90 LEU A O 1
ATOM 696 N N . VAL A 1 91 ? -10.731 0.492 2.358 1.00 88.56 91 VAL A N 1
ATOM 697 C CA . VAL A 1 91 ? -11.823 1.467 2.300 1.00 88.56 91 VAL A CA 1
ATOM 698 C C . VAL A 1 91 ? -12.754 1.133 1.128 1.00 88.56 91 VAL A C 1
ATOM 700 O O . VAL A 1 91 ? -12.913 1.927 0.197 1.00 88.56 91 VAL A O 1
ATOM 703 N N . PRO A 1 92 ? -13.352 -0.070 1.135 1.00 85.94 92 PRO A N 1
ATOM 704 C CA . PRO A 1 92 ? -14.136 -0.550 0.010 1.00 85.94 92 PRO A CA 1
ATOM 705 C C . PRO A 1 92 ? -15.371 0.328 -0.217 1.00 85.94 92 PRO A C 1
ATOM 707 O O . PRO A 1 92 ? -15.890 0.956 0.704 1.00 85.94 92 PRO A O 1
ATOM 710 N N . GLY A 1 93 ? -15.831 0.399 -1.465 1.00 84.56 93 GLY A N 1
ATOM 711 C CA . GLY A 1 93 ? -16.931 1.286 -1.860 1.00 84.56 93 GLY A CA 1
ATOM 712 C C . GLY A 1 93 ? -16.540 2.757 -2.054 1.00 84.56 93 GLY A C 1
ATOM 713 O O . GLY A 1 93 ? -17.348 3.527 -2.571 1.00 84.56 93 GLY A O 1
ATOM 714 N N . ILE A 1 94 ? -15.307 3.160 -1.724 1.00 87.69 94 ILE A N 1
ATOM 715 C CA . ILE A 1 94 ? -14.805 4.507 -2.021 1.00 87.69 94 ILE A CA 1
ATOM 716 C C . ILE A 1 94 ? -14.073 4.500 -3.372 1.00 87.69 94 ILE A C 1
ATOM 718 O O . ILE A 1 94 ? -13.134 3.720 -3.559 1.00 87.69 94 ILE A O 1
ATOM 722 N N . PRO A 1 95 ? -14.461 5.368 -4.328 1.00 90.69 95 PRO A N 1
ATOM 723 C CA . PRO A 1 95 ? -13.792 5.444 -5.621 1.00 90.69 95 PRO A CA 1
ATOM 724 C C . PRO A 1 95 ? -12.315 5.826 -5.485 1.00 90.69 95 PRO A C 1
ATOM 726 O O . PRO A 1 95 ? -11.983 6.808 -4.816 1.00 90.69 95 PRO A O 1
ATOM 729 N N . VAL A 1 96 ? -11.431 5.105 -6.168 1.00 92.56 96 VAL A N 1
ATOM 730 C CA . VAL A 1 96 ? -10.005 5.452 -6.261 1.00 92.56 96 VAL A CA 1
ATOM 731 C C . VAL A 1 96 ? -9.811 6.550 -7.310 1.00 92.56 96 VAL A C 1
ATOM 733 O O . VAL A 1 96 ? -10.438 6.543 -8.374 1.00 92.56 96 VAL A O 1
ATOM 736 N N . ASN A 1 97 ? -8.939 7.524 -7.036 1.00 93.31 97 ASN A N 1
ATOM 737 C CA . ASN A 1 97 ? -8.763 8.674 -7.920 1.00 93.31 97 ASN A CA 1
ATOM 738 C C . ASN A 1 97 ? -7.894 8.324 -9.142 1.00 93.31 97 ASN A C 1
ATOM 740 O O . ASN A 1 97 ? -6.683 8.555 -9.162 1.00 93.31 97 ASN A O 1
ATOM 744 N N . ARG A 1 98 ? -8.534 7.835 -10.214 1.00 95.50 98 ARG A N 1
ATOM 745 C CA . ARG A 1 98 ? -7.872 7.512 -11.493 1.00 95.50 98 ARG A CA 1
ATOM 746 C C . ARG A 1 98 ? -7.064 8.674 -12.088 1.00 95.50 98 ARG A C 1
ATOM 748 O O . ARG A 1 98 ? -6.035 8.437 -12.712 1.00 95.50 98 ARG A O 1
ATOM 755 N N . LYS A 1 99 ? -7.475 9.934 -11.885 1.00 94.88 99 LYS A N 1
ATOM 756 C CA . LYS A 1 99 ? -6.705 11.092 -12.381 1.00 94.88 99 LYS A CA 1
ATOM 757 C C . LYS A 1 99 ? -5.360 11.213 -11.667 1.00 94.88 99 LYS A C 1
ATOM 759 O O . LYS A 1 99 ? -4.360 11.519 -12.312 1.00 94.88 99 LYS A O 1
ATOM 764 N N . SER A 1 100 ? -5.324 10.950 -10.362 1.00 94.06 100 SER A N 1
ATOM 765 C CA . SER A 1 100 ? -4.079 10.944 -9.588 1.00 94.06 100 SER A CA 1
ATOM 766 C C . SER A 1 100 ? -3.160 9.794 -9.998 1.00 94.06 100 SER A C 1
ATOM 768 O O . SER A 1 100 ? -1.956 10.016 -10.094 1.00 94.06 100 SER A O 1
ATOM 770 N N . ILE A 1 101 ? -3.714 8.621 -10.334 1.00 97.19 101 ILE A N 1
ATOM 771 C CA . ILE A 1 101 ? -2.951 7.495 -10.903 1.00 97.19 101 ILE A CA 1
ATOM 772 C C . ILE A 1 101 ? -2.249 7.931 -12.196 1.00 97.19 101 ILE A C 1
ATOM 774 O O . ILE A 1 101 ? -1.023 7.901 -12.269 1.00 97.19 101 ILE A O 1
ATOM 778 N N . LEU A 1 102 ? -3.000 8.442 -13.178 1.00 97.12 102 LEU A N 1
ATOM 779 C CA . LEU A 1 102 ? -2.443 8.907 -14.459 1.00 97.12 102 LEU A CA 1
ATOM 780 C C . LEU A 1 102 ? -1.407 10.031 -14.276 1.00 97.12 102 LEU A C 1
ATOM 782 O O . LEU A 1 102 ? -0.373 10.076 -14.951 1.00 97.12 102 LEU A O 1
ATOM 786 N N . LYS A 1 103 ? -1.660 10.950 -13.336 1.00 96.12 103 LYS A N 1
ATOM 787 C CA . LYS A 1 103 ? -0.711 12.016 -12.995 1.00 96.12 103 LYS A CA 1
ATOM 788 C C . LYS A 1 103 ? 0.586 11.442 -12.430 1.00 96.12 103 LYS A C 1
ATOM 790 O O . LYS A 1 103 ? 1.654 11.899 -12.821 1.00 96.12 103 LYS A O 1
ATOM 795 N N . LEU A 1 104 ? 0.518 10.458 -11.538 1.00 96.44 104 LEU A N 1
ATOM 796 C CA . LEU A 1 104 ? 1.700 9.793 -10.992 1.00 96.44 104 LEU A CA 1
ATOM 797 C C . LEU A 1 104 ? 2.479 9.031 -12.069 1.00 96.44 104 LEU A C 1
ATOM 799 O O . LEU A 1 104 ? 3.698 9.176 -12.121 1.00 96.44 104 LEU A O 1
ATOM 803 N N . GLN A 1 105 ? 1.797 8.304 -12.959 1.00 97.31 105 GLN A N 1
ATOM 804 C CA . GLN A 1 105 ? 2.431 7.616 -14.094 1.00 97.31 105 GLN A CA 1
ATOM 805 C C . GLN A 1 105 ? 3.221 8.585 -14.981 1.00 97.31 105 GLN A C 1
ATOM 807 O O . GLN A 1 105 ? 4.399 8.380 -15.251 1.00 97.31 105 GLN A O 1
ATOM 812 N N . SER A 1 106 ? 2.594 9.697 -15.371 1.00 96.31 106 SER A N 1
ATOM 813 C CA . SER A 1 106 ? 3.207 10.700 -16.254 1.00 96.31 106 SER A CA 1
ATOM 814 C C . SER A 1 106 ? 4.255 11.599 -15.584 1.00 96.31 106 SER A C 1
ATOM 816 O O . SER A 1 106 ? 4.969 12.319 -16.287 1.00 96.31 106 SER A O 1
ATOM 818 N N . SER A 1 107 ? 4.369 11.576 -14.250 1.00 95.38 107 SER A N 1
ATOM 819 C CA . SER A 1 107 ? 5.305 12.423 -13.499 1.00 95.38 107 SER A CA 1
ATOM 820 C C . SER A 1 107 ? 6.321 11.615 -12.693 1.00 95.38 107 SER A C 1
ATOM 822 O O . SER A 1 107 ? 7.482 11.548 -13.090 1.00 95.38 107 SER A O 1
ATOM 824 N N . SER A 1 108 ? 5.913 11.021 -11.572 1.00 95.31 108 SER A N 1
ATOM 825 C CA . SER A 1 108 ? 6.802 10.293 -10.662 1.00 95.31 108 SER A CA 1
ATOM 826 C C . SER A 1 108 ? 7.309 8.985 -11.253 1.00 95.31 108 SER A C 1
ATOM 828 O O . SER A 1 108 ? 8.471 8.664 -11.062 1.00 95.31 108 SER A O 1
ATOM 830 N N . PHE A 1 109 ? 6.476 8.261 -12.000 1.00 96.94 109 PHE A N 1
ATOM 831 C CA . PHE A 1 109 ? 6.832 6.951 -12.551 1.00 96.94 109 PHE A CA 1
ATOM 832 C C . PHE A 1 109 ? 7.204 6.998 -14.035 1.00 96.94 109 PHE A C 1
ATOM 834 O O . PHE A 1 109 ? 7.312 5.967 -14.680 1.00 96.94 109 PHE A O 1
ATOM 841 N N . LYS A 1 110 ? 7.453 8.180 -14.605 1.00 96.81 110 LYS A N 1
ATOM 842 C CA . LYS A 1 110 ? 7.743 8.288 -16.042 1.00 96.81 110 LYS A CA 1
ATOM 843 C C . LYS A 1 110 ? 8.979 7.478 -16.466 1.00 96.81 110 LYS A C 1
ATOM 845 O O . LYS A 1 110 ? 9.009 6.964 -17.577 1.00 96.81 110 LYS A O 1
ATOM 850 N N . THR A 1 111 ? 9.988 7.393 -15.601 1.00 96.69 111 THR A N 1
ATOM 851 C CA . THR A 1 111 ? 11.217 6.607 -15.794 1.00 96.69 111 THR A CA 1
ATOM 852 C C . THR A 1 111 ? 11.624 5.957 -14.467 1.00 96.69 111 THR A C 1
ATOM 854 O O . THR A 1 111 ? 11.229 6.476 -13.415 1.00 96.69 111 THR A O 1
ATOM 857 N N . PRO A 1 112 ? 12.448 4.887 -14.471 1.00 95.44 112 PRO A N 1
ATOM 858 C CA . PRO A 1 112 ? 12.954 4.295 -13.233 1.00 95.44 112 PRO A CA 1
ATOM 859 C C . PRO A 1 112 ? 13.653 5.321 -12.339 1.00 95.44 112 PRO A C 1
ATOM 861 O O . PRO A 1 112 ? 13.352 5.406 -11.154 1.00 95.44 112 PRO A O 1
ATOM 864 N N . GLN A 1 113 ? 14.528 6.155 -12.911 1.00 94.31 113 GLN A N 1
ATOM 865 C CA . GLN A 1 113 ? 15.284 7.171 -12.170 1.00 94.31 113 GLN A CA 1
ATOM 866 C C . GLN A 1 113 ? 14.368 8.154 -11.428 1.00 94.31 113 GLN A C 1
ATOM 868 O O . GLN A 1 113 ? 14.522 8.373 -10.227 1.00 94.31 113 GLN A O 1
ATOM 873 N N . LEU A 1 114 ? 13.364 8.704 -12.120 1.00 93.94 114 LEU A N 1
ATOM 874 C CA . LEU A 1 114 ? 12.396 9.603 -11.490 1.00 93.94 114 LEU A CA 1
ATOM 875 C C . LEU A 1 114 ? 11.595 8.889 -10.404 1.00 93.94 114 LEU A C 1
ATOM 877 O O . LEU A 1 114 ? 11.283 9.490 -9.376 1.00 93.94 114 LEU A O 1
ATOM 881 N N . ALA A 1 115 ? 11.286 7.612 -10.611 1.00 94.75 115 ALA A N 1
ATOM 882 C CA . ALA A 1 115 ? 10.586 6.813 -9.626 1.00 94.75 115 ALA A CA 1
ATOM 883 C C . ALA A 1 115 ? 11.455 6.523 -8.397 1.00 94.75 115 ALA A C 1
ATOM 885 O O . ALA A 1 115 ? 10.929 6.513 -7.287 1.00 94.75 115 ALA A O 1
ATOM 886 N N . PHE A 1 116 ? 12.773 6.364 -8.551 1.00 91.81 116 PHE A N 1
ATOM 887 C CA . PHE A 1 116 ? 13.698 6.292 -7.420 1.00 91.81 116 PHE A CA 1
ATOM 888 C C . PHE A 1 116 ? 13.684 7.567 -6.578 1.00 91.81 116 PHE A C 1
ATOM 890 O O . PHE A 1 116 ? 13.592 7.492 -5.356 1.00 91.81 116 PHE A O 1
ATOM 897 N N . GLU A 1 117 ? 13.711 8.723 -7.235 1.00 90.44 117 GLU A N 1
ATOM 898 C CA . GLU A 1 117 ? 13.754 10.033 -6.580 1.00 90.44 117 GLU A CA 1
ATOM 899 C C . GLU A 1 117 ? 12.423 10.429 -5.931 1.00 90.44 117 GLU A C 1
ATOM 901 O O . GLU A 1 117 ? 12.405 11.117 -4.911 1.00 90.44 117 GLU A O 1
ATOM 906 N N . LYS A 1 118 ? 11.298 10.044 -6.546 1.00 91.38 118 LYS A N 1
ATOM 907 C CA . LYS A 1 118 ? 9.968 10.576 -6.206 1.00 91.38 118 LYS A CA 1
ATOM 908 C C . LYS A 1 118 ? 9.025 9.573 -5.560 1.00 91.38 118 LYS A C 1
ATOM 910 O O . LYS A 1 118 ? 7.938 9.991 -5.149 1.00 91.38 118 LYS A O 1
ATOM 915 N N . ARG A 1 119 ? 9.377 8.282 -5.487 1.00 90.94 119 ARG A N 1
ATOM 916 C CA . ARG A 1 119 ? 8.563 7.309 -4.743 1.00 90.94 119 ARG A CA 1
ATOM 917 C C . ARG A 1 119 ? 8.437 7.750 -3.291 1.00 90.94 119 ARG A C 1
ATOM 919 O O . ARG A 1 119 ? 9.387 8.254 -2.693 1.00 90.94 119 ARG A O 1
ATOM 926 N N . ARG A 1 120 ? 7.274 7.522 -2.699 1.00 91.25 120 ARG A N 1
ATOM 927 C CA . ARG A 1 120 ? 7.063 7.750 -1.273 1.00 91.25 120 ARG A CA 1
ATOM 928 C C . ARG A 1 120 ? 7.165 6.451 -0.506 1.00 91.25 120 ARG A C 1
ATOM 930 O O . ARG A 1 120 ? 6.923 5.364 -1.030 1.00 91.25 120 ARG A O 1
ATOM 937 N N . ALA A 1 121 ? 7.491 6.582 0.773 1.00 92.62 121 ALA A N 1
ATOM 938 C CA . ALA A 1 121 ? 7.373 5.463 1.682 1.00 92.62 121 ALA A CA 1
ATOM 939 C C . ALA A 1 121 ? 5.908 5.012 1.767 1.00 92.62 121 ALA A C 1
ATOM 941 O O . ALA A 1 121 ? 4.999 5.839 1.865 1.00 92.62 121 ALA A O 1
ATOM 942 N N . VAL A 1 122 ? 5.687 3.701 1.742 1.00 95.50 122 VAL A N 1
ATOM 943 C CA . VAL A 1 122 ? 4.357 3.113 1.932 1.00 95.50 122 VAL A CA 1
ATOM 944 C C . VAL A 1 122 ? 4.230 2.557 3.337 1.00 95.50 122 VAL A C 1
ATOM 946 O O . VAL A 1 122 ? 5.157 1.953 3.873 1.00 95.50 122 VAL A O 1
ATOM 949 N N . HIS A 1 123 ? 3.060 2.734 3.929 1.00 97.44 123 HIS A N 1
ATOM 950 C CA . HIS A 1 123 ? 2.716 2.169 5.221 1.00 97.44 123 HIS A CA 1
ATOM 951 C C . HIS A 1 123 ? 1.904 0.898 5.002 1.00 97.44 123 HIS A C 1
ATOM 953 O O . HIS A 1 123 ? 0.970 0.889 4.19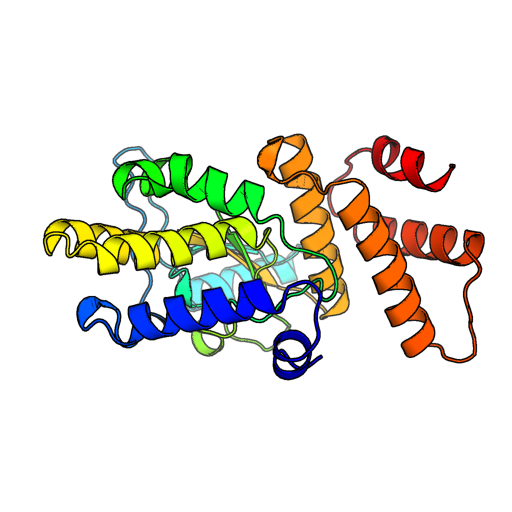8 1.00 97.44 123 HIS A O 1
ATOM 959 N N . VAL A 1 124 ? 2.244 -0.173 5.716 1.00 98.00 124 VAL A N 1
ATOM 960 C CA . VAL A 1 124 ? 1.501 -1.436 5.688 1.00 98.00 124 VAL A CA 1
ATOM 961 C C . VAL A 1 124 ? 1.095 -1.853 7.093 1.00 98.00 124 VAL A C 1
ATOM 963 O O . VAL A 1 124 ? 1.841 -1.648 8.048 1.00 98.00 124 VAL A O 1
ATOM 966 N N . GLY A 1 125 ? -0.093 -2.436 7.214 1.00 97.31 125 GLY A N 1
ATOM 967 C CA . GLY A 1 125 ? -0.654 -2.876 8.486 1.00 97.31 125 GLY A CA 1
ATOM 968 C C . GLY A 1 125 ? -0.580 -4.388 8.638 1.00 97.31 125 GLY A C 1
ATOM 969 O O . GLY A 1 125 ? -1.048 -5.119 7.760 1.00 97.31 125 GLY A O 1
ATOM 970 N N . ILE A 1 126 ? -0.057 -4.841 9.775 1.00 97.56 126 ILE A N 1
ATOM 971 C CA . ILE A 1 126 ? -0.155 -6.233 10.224 1.00 97.56 126 ILE A CA 1
ATOM 972 C C . ILE A 1 126 ? -0.906 -6.307 11.554 1.00 97.56 126 ILE A C 1
ATOM 974 O O . ILE A 1 126 ? -0.844 -5.380 12.363 1.00 97.56 126 ILE A O 1
ATOM 978 N N . LEU A 1 127 ? -1.627 -7.401 11.769 1.00 97.19 127 LEU A N 1
ATOM 979 C CA . LEU A 1 127 ? -2.329 -7.692 13.016 1.00 97.19 127 LEU A CA 1
ATOM 980 C C . LEU A 1 127 ? -1.420 -8.433 14.003 1.00 97.19 127 LEU A C 1
ATOM 982 O O . LEU A 1 127 ? -0.369 -8.967 13.645 1.00 97.19 127 LEU A O 1
ATOM 986 N N . GLU A 1 128 ? -1.838 -8.486 15.266 1.00 94.56 128 GLU A N 1
ATOM 987 C CA . GLU A 1 128 ? -1.165 -9.313 16.268 1.00 94.56 128 GLU A CA 1
ATOM 988 C C . GLU A 1 128 ? -1.153 -10.791 15.841 1.00 94.56 128 GLU A C 1
ATOM 990 O O . GLU A 1 128 ? -2.157 -11.324 15.370 1.00 94.56 128 GLU A O 1
ATOM 995 N N . GLY A 1 129 ? 0.000 -11.446 15.994 1.00 94.81 129 GLY A N 1
ATOM 996 C CA . GLY A 1 129 ? 0.224 -12.824 15.545 1.00 94.81 129 GLY A CA 1
ATOM 997 C C . GLY A 1 129 ? 0.511 -13.001 14.046 1.00 94.81 129 GLY A C 1
ATOM 998 O O . GLY A 1 129 ? 0.839 -14.113 13.638 1.00 94.81 129 GLY A O 1
ATOM 999 N N . GLU A 1 130 ? 0.426 -11.949 13.225 1.00 96.69 130 GLU A N 1
ATOM 1000 C CA . GLU A 1 130 ? 0.881 -12.000 11.831 1.00 96.69 130 GLU A CA 1
ATOM 1001 C C . GLU A 1 130 ? 2.395 -11.738 11.739 1.00 96.69 130 GLU A C 1
ATOM 1003 O O . GLU A 1 130 ? 2.924 -10.812 12.356 1.00 96.69 130 GLU A O 1
ATOM 1008 N N . GLU A 1 131 ? 3.085 -12.531 10.918 1.00 96.31 131 GLU A N 1
ATOM 1009 C CA . GLU A 1 131 ? 4.506 -12.349 10.594 1.00 96.31 131 GLU A CA 1
ATOM 1010 C C . GLU A 1 131 ? 4.624 -11.741 9.192 1.00 96.31 131 GLU A C 1
ATOM 1012 O O . GLU A 1 131 ? 3.964 -12.198 8.252 1.00 96.31 131 GLU A O 1
ATOM 1017 N N . VAL A 1 132 ? 5.473 -10.724 9.023 1.00 95.81 132 VAL A N 1
ATOM 1018 C CA . VAL A 1 132 ? 5.510 -9.917 7.789 1.00 95.81 132 VAL A CA 1
ATOM 1019 C C . VAL A 1 132 ? 5.892 -10.771 6.586 1.00 95.81 132 VAL A C 1
ATOM 1021 O O . VAL A 1 132 ? 5.246 -10.688 5.539 1.00 95.81 132 VAL A O 1
ATOM 1024 N N . LEU A 1 133 ? 6.908 -11.628 6.732 1.00 95.94 133 LEU A N 1
ATOM 1025 C CA . LEU A 1 133 ? 7.365 -12.484 5.636 1.00 95.94 133 LEU A CA 1
ATOM 1026 C C . LEU A 1 133 ? 6.338 -13.556 5.229 1.00 95.94 133 LEU A C 1
ATOM 1028 O O . LEU A 1 133 ? 6.279 -13.924 4.056 1.00 95.94 133 LEU A O 1
ATOM 1032 N N . ASN A 1 134 ? 5.476 -14.000 6.149 1.00 96.75 134 ASN A N 1
ATOM 1033 C CA . ASN A 1 134 ? 4.386 -14.937 5.839 1.00 96.75 134 ASN A CA 1
ATOM 1034 C C . ASN A 1 134 ? 3.202 -14.252 5.142 1.00 96.75 134 ASN A C 1
ATOM 1036 O O . ASN A 1 134 ? 2.369 -14.913 4.521 1.00 96.75 134 ASN A O 1
ATOM 1040 N N . MET A 1 135 ? 3.137 -12.923 5.228 1.00 96.75 135 MET A N 1
ATOM 1041 C CA . MET A 1 135 ? 2.104 -12.093 4.617 1.00 96.75 135 MET A CA 1
ATOM 1042 C C . MET A 1 135 ? 2.532 -11.514 3.259 1.00 96.75 135 MET A C 1
ATOM 1044 O O . MET A 1 135 ? 1.849 -10.640 2.731 1.00 96.75 135 MET A O 1
ATOM 1048 N N . ARG A 1 136 ? 3.631 -11.988 2.651 1.00 96.44 136 ARG A N 1
ATOM 1049 C CA . ARG A 1 136 ? 4.029 -11.584 1.289 1.00 96.44 136 ARG A CA 1
ATOM 1050 C C . ARG A 1 136 ? 2.902 -11.864 0.281 1.00 96.44 136 ARG A C 1
ATOM 1052 O O . ARG A 1 136 ? 2.366 -12.966 0.214 1.00 96.44 136 ARG A O 1
ATOM 1059 N N . GLY A 1 137 ? 2.535 -10.838 -0.483 1.00 96.44 137 GLY A N 1
ATOM 1060 C CA . GLY A 1 137 ? 1.403 -10.828 -1.417 1.00 96.44 137 GLY A CA 1
ATOM 1061 C C . GLY A 1 137 ? 0.040 -10.638 -0.740 1.00 96.44 137 GLY A C 1
ATOM 1062 O O . GLY A 1 137 ? -0.983 -10.715 -1.408 1.00 96.44 137 GLY A O 1
ATOM 1063 N N . LYS A 1 138 ? 0.020 -10.437 0.585 1.00 96.62 138 LYS A N 1
ATOM 1064 C CA . LYS A 1 138 ? -1.173 -10.302 1.438 1.00 96.62 138 LYS A CA 1
ATOM 1065 C C . LYS A 1 138 ? -1.083 -9.114 2.402 1.00 96.62 138 LYS A C 1
ATOM 1067 O O . LYS A 1 138 ? -1.976 -8.939 3.233 1.00 96.62 138 LYS A O 1
ATOM 1072 N N . LEU A 1 139 ? -0.009 -8.316 2.348 1.00 97.38 139 LEU A N 1
ATOM 1073 C CA . LEU A 1 139 ? 0.127 -7.147 3.216 1.00 97.38 139 LEU A CA 1
ATOM 1074 C C . LEU A 1 139 ? -0.946 -6.118 2.868 1.00 97.38 139 LEU A C 1
ATOM 1076 O O . LEU A 1 139 ? -1.255 -5.894 1.698 1.00 97.38 139 LEU A O 1
ATOM 1080 N N . ARG A 1 140 ? -1.475 -5.464 3.900 1.00 97.31 140 ARG A N 1
ATOM 1081 C CA . ARG A 1 140 ? -2.538 -4.468 3.764 1.00 97.31 140 ARG A CA 1
ATOM 1082 C C . ARG A 1 140 ? -1.915 -3.089 3.626 1.00 97.31 140 ARG A C 1
ATOM 1084 O O . ARG A 1 140 ? -1.193 -2.668 4.530 1.00 97.31 140 ARG A O 1
ATOM 1091 N N . LEU A 1 141 ? -2.172 -2.397 2.522 1.00 97.31 141 LEU A N 1
ATOM 1092 C CA . LEU A 1 141 ? -1.679 -1.039 2.307 1.00 97.31 141 LEU A CA 1
ATOM 1093 C C . LEU A 1 141 ? -2.482 -0.052 3.160 1.00 97.31 141 LEU A C 1
ATOM 1095 O O . LEU A 1 141 ? -3.688 0.056 2.994 1.00 97.31 141 LEU A O 1
ATOM 1099 N N . LEU A 1 142 ? -1.817 0.665 4.066 1.00 96.62 142 LEU A N 1
ATOM 1100 C CA . LEU A 1 142 ? -2.427 1.747 4.846 1.00 96.62 142 LEU A CA 1
ATOM 1101 C C . LEU A 1 142 ? -2.343 3.093 4.108 1.00 96.62 142 LEU A C 1
ATOM 1103 O O . LEU A 1 142 ? -3.199 3.952 4.295 1.00 96.62 142 LEU A O 1
ATOM 1107 N N . SER A 1 143 ? -1.310 3.293 3.287 1.00 94.94 143 SER A N 1
ATOM 1108 C CA . SER A 1 143 ? -1.179 4.476 2.425 1.00 94.94 143 SER A CA 1
ATOM 1109 C C . SER A 1 143 ? -2.237 4.497 1.302 1.00 94.94 143 SER A C 1
ATOM 1111 O O . SER A 1 143 ? -2.880 3.483 1.050 1.00 94.94 143 SER A O 1
ATOM 1113 N N . PRO A 1 144 ? -2.438 5.628 0.599 1.00 93.50 144 PRO A N 1
ATOM 1114 C CA . PRO A 1 144 ? -3.356 5.688 -0.538 1.00 93.50 144 PRO A CA 1
ATOM 1115 C C . PRO A 1 144 ? -2.978 4.719 -1.671 1.00 93.50 144 PRO A C 1
ATOM 1117 O O . PRO A 1 144 ? -1.812 4.643 -2.067 1.00 93.50 144 PRO A O 1
ATOM 1120 N N . ASP A 1 145 ? -3.977 4.035 -2.234 1.00 94.94 145 ASP A N 1
ATOM 1121 C CA . ASP A 1 145 ? -3.799 3.014 -3.277 1.00 94.94 145 ASP A CA 1
ATOM 1122 C C . ASP A 1 145 ? -3.220 3.566 -4.589 1.00 94.94 145 ASP A C 1
ATOM 1124 O O . ASP A 1 145 ? -2.567 2.842 -5.343 1.00 94.94 145 ASP A O 1
ATOM 1128 N N . GLU A 1 146 ? -3.437 4.857 -4.876 1.00 95.31 146 GLU A N 1
ATOM 1129 C CA . GLU A 1 146 ? -3.087 5.460 -6.164 1.00 95.31 146 GLU A CA 1
ATOM 1130 C C . GLU A 1 146 ? -1.607 5.311 -6.528 1.00 95.31 146 GLU A C 1
ATOM 1132 O O . GLU A 1 146 ? -1.275 5.229 -7.708 1.00 95.31 146 GLU A O 1
ATOM 1137 N N . GLU A 1 147 ? -0.715 5.281 -5.539 1.00 94.81 147 GLU A N 1
ATOM 1138 C CA . GLU A 1 147 ? 0.719 5.144 -5.777 1.00 94.81 147 GLU A CA 1
ATOM 1139 C C . GLU A 1 147 ? 1.120 3.733 -6.197 1.00 94.81 147 GLU A C 1
ATOM 1141 O O . GLU A 1 147 ? 1.842 3.574 -7.182 1.00 94.81 147 GLU A O 1
ATOM 1146 N N . LEU A 1 148 ? 0.586 2.720 -5.510 1.00 97.38 148 LEU A N 1
ATOM 1147 C CA . LEU A 1 148 ? 0.773 1.321 -5.879 1.00 97.38 148 LEU A CA 1
ATOM 1148 C C . LEU A 1 148 ? 0.228 1.062 -7.287 1.00 97.38 148 LEU A C 1
ATOM 1150 O O . LEU A 1 148 ? 0.900 0.456 -8.118 1.00 97.38 148 LEU A O 1
ATOM 1154 N N . TYR A 1 149 ? -0.976 1.560 -7.572 1.00 98.12 149 TYR A N 1
ATOM 1155 C CA . TYR A 1 149 ? -1.617 1.343 -8.866 1.00 98.12 149 TYR A CA 1
ATOM 1156 C C . TYR A 1 149 ? -0.893 2.083 -9.988 1.00 98.12 149 TYR A C 1
ATOM 1158 O O . TYR A 1 149 ? -0.700 1.517 -11.060 1.00 98.12 149 TYR A O 1
ATOM 1166 N N . ALA A 1 150 ? -0.430 3.313 -9.748 1.00 98.19 150 ALA A N 1
ATOM 1167 C CA . ALA A 1 150 ? 0.367 4.044 -10.728 1.00 98.19 150 ALA A CA 1
ATOM 1168 C C . ALA A 1 150 ? 1.671 3.313 -11.061 1.00 98.19 150 ALA A C 1
ATOM 1170 O O . ALA A 1 150 ? 2.024 3.229 -12.234 1.00 98.19 150 ALA A O 1
ATOM 1171 N N . PHE A 1 151 ? 2.351 2.748 -10.060 1.00 98.50 151 PHE A N 1
ATOM 1172 C CA . PHE A 1 151 ? 3.535 1.926 -10.290 1.00 98.50 151 PHE A CA 1
ATOM 1173 C C . PHE A 1 151 ? 3.215 0.687 -11.140 1.00 98.50 151 PHE A C 1
ATOM 1175 O O . PHE A 1 151 ? 3.866 0.469 -12.158 1.00 98.50 151 PHE A O 1
ATOM 1182 N N . ILE A 1 152 ? 2.182 -0.083 -10.773 1.00 98.56 152 ILE A N 1
ATOM 1183 C CA . ILE A 1 152 ? 1.791 -1.308 -11.490 1.00 98.56 152 ILE A CA 1
ATOM 1184 C C . ILE A 1 152 ? 1.424 -1.006 -12.947 1.00 98.56 152 ILE A C 1
ATOM 1186 O O . ILE A 1 152 ? 1.965 -1.627 -13.857 1.00 98.56 152 ILE A O 1
ATOM 1190 N N . PHE A 1 153 ? 0.545 -0.031 -13.188 1.00 98.69 153 PHE A N 1
ATOM 1191 C CA . PHE A 1 153 ? 0.137 0.315 -14.550 1.00 98.69 153 PHE A CA 1
ATOM 1192 C C . PHE A 1 153 ? 1.294 0.866 -15.380 1.00 98.69 153 PHE A C 1
ATOM 1194 O O . PHE A 1 153 ? 1.354 0.646 -16.586 1.00 98.69 153 PHE A O 1
ATOM 1201 N N . GLN A 1 154 ? 2.218 1.601 -14.761 1.00 98.50 154 GLN A N 1
ATOM 1202 C CA . GLN A 1 154 ? 3.375 2.112 -15.478 1.00 98.50 154 GLN A CA 1
ATOM 1203 C C . GLN A 1 154 ? 4.376 1.015 -15.823 1.00 98.50 154 GLN A C 1
ATOM 1205 O O . GLN A 1 154 ? 4.896 1.020 -16.933 1.00 98.50 154 GLN A O 1
ATOM 1210 N N . LEU A 1 155 ? 4.608 0.063 -14.919 1.00 98.44 155 LEU A N 1
ATOM 1211 C CA . LEU A 1 155 ? 5.443 -1.096 -15.206 1.00 98.44 155 LEU A CA 1
ATOM 1212 C C . LEU A 1 155 ? 4.862 -1.928 -16.354 1.00 98.44 155 LEU A C 1
ATOM 1214 O O . LEU A 1 155 ? 5.590 -2.317 -17.257 1.00 98.44 155 LEU A O 1
ATOM 1218 N N . ASP A 1 156 ? 3.549 -2.140 -16.363 1.00 98.50 156 ASP A N 1
ATOM 1219 C CA . ASP A 1 156 ? 2.854 -2.821 -17.457 1.00 98.50 156 ASP A CA 1
ATOM 1220 C C . ASP A 1 156 ? 2.996 -2.076 -18.800 1.00 98.50 156 ASP A C 1
ATOM 1222 O O . ASP A 1 156 ? 3.342 -2.683 -19.812 1.00 98.50 156 ASP A O 1
ATOM 1226 N N . ASN A 1 157 ? 2.835 -0.746 -18.807 1.00 98.12 157 ASN A N 1
ATOM 1227 C CA . ASN A 1 157 ? 3.086 0.074 -19.999 1.00 98.12 157 ASN A CA 1
ATOM 1228 C C . ASN A 1 157 ? 4.532 -0.048 -20.498 1.00 98.12 157 ASN A C 1
ATOM 1230 O O . ASN A 1 157 ? 4.768 -0.094 -21.704 1.00 98.12 157 ASN A O 1
ATOM 1234 N N . VAL A 1 158 ? 5.493 -0.085 -19.572 1.00 97.75 158 VAL A N 1
ATOM 1235 C CA . VAL A 1 158 ? 6.907 -0.280 -19.888 1.00 97.75 158 VAL A CA 1
ATOM 1236 C C . VAL A 1 158 ? 7.100 -1.655 -20.520 1.00 97.75 158 VAL A C 1
ATOM 1238 O O . VAL A 1 158 ? 7.623 -1.720 -21.621 1.00 97.75 158 VAL A O 1
ATOM 1241 N N . LEU A 1 159 ? 6.597 -2.737 -19.924 1.00 97.38 159 LEU A N 1
ATOM 1242 C CA . LEU A 1 159 ? 6.688 -4.084 -20.503 1.00 97.38 159 LEU A CA 1
ATOM 1243 C C . LEU A 1 159 ? 6.096 -4.164 -21.918 1.00 97.38 159 LEU A C 1
ATOM 1245 O O . LEU A 1 159 ? 6.696 -4.773 -22.799 1.00 97.38 159 LEU A O 1
ATOM 1249 N N . ALA A 1 160 ? 4.962 -3.502 -22.159 1.00 97.38 160 ALA A N 1
ATOM 1250 C CA . ALA A 1 160 ? 4.326 -3.454 -23.475 1.00 97.38 160 ALA A CA 1
ATOM 1251 C C . ALA A 1 160 ? 5.141 -2.683 -24.533 1.00 97.38 160 ALA A C 1
ATOM 1253 O O . ALA A 1 160 ? 4.914 -2.865 -25.727 1.00 97.38 160 ALA A O 1
ATOM 1254 N N . SER A 1 161 ? 6.070 -1.819 -24.112 1.00 96.12 161 SER A N 1
ATOM 1255 C CA . SER A 1 161 ? 6.965 -1.073 -25.006 1.00 96.12 161 SER A CA 1
ATOM 1256 C C . SER A 1 161 ? 8.251 -1.823 -25.377 1.00 96.12 161 SER A C 1
ATOM 1258 O O . SER A 1 161 ? 9.048 -1.286 -26.142 1.00 96.12 161 SER A O 1
ATOM 1260 N N . GLU A 1 162 ? 8.437 -3.044 -24.856 1.00 92.69 162 GLU A N 1
ATOM 1261 C CA . GLU A 1 162 ? 9.608 -3.905 -25.091 1.00 92.69 162 GLU A CA 1
ATOM 1262 C C . GLU A 1 162 ? 10.959 -3.187 -24.864 1.00 92.69 162 GLU A C 1
ATOM 1264 O O . GLU A 1 162 ? 11.817 -3.151 -25.752 1.00 92.69 162 GLU A O 1
ATOM 1269 N N . PRO A 1 163 ? 11.177 -2.576 -23.685 1.00 92.19 163 PRO A N 1
ATOM 1270 C CA . PRO A 1 163 ? 12.417 -1.881 -23.382 1.00 92.19 163 PRO A CA 1
ATOM 1271 C C . PRO A 1 163 ? 13.576 -2.873 -23.287 1.00 92.19 163 PRO A C 1
ATOM 1273 O O . PRO A 1 163 ? 13.403 -4.083 -23.121 1.00 92.19 163 PRO A O 1
ATOM 1276 N N . GLY A 1 164 ? 14.793 -2.337 -23.324 1.00 93.31 164 GLY A N 1
ATOM 1277 C CA . GLY A 1 164 ? 15.980 -3.139 -23.066 1.00 93.31 164 GLY A CA 1
ATOM 1278 C C . GLY A 1 164 ? 15.980 -3.723 -21.650 1.00 93.31 164 GLY A C 1
ATOM 1279 O O . GLY A 1 164 ? 15.520 -3.092 -20.696 1.00 93.31 164 GLY A O 1
ATOM 1280 N N . GLU A 1 165 ? 16.588 -4.899 -21.507 1.00 94.88 165 GLU A N 1
ATOM 1281 C CA . GLU A 1 165 ? 16.813 -5.578 -20.224 1.00 94.88 165 GLU A CA 1
ATOM 1282 C C . GLU A 1 165 ? 17.363 -4.653 -19.112 1.00 94.88 165 GLU A C 1
ATOM 1284 O O . GLU A 1 165 ? 16.801 -4.682 -18.016 1.00 94.88 165 GLU A O 1
ATOM 1289 N N . PRO A 1 166 ? 18.322 -3.730 -19.366 1.00 96.81 166 PRO A N 1
ATOM 1290 C CA . PRO A 1 166 ? 18.833 -2.834 -18.322 1.00 96.81 166 PRO A CA 1
ATOM 1291 C C . PRO A 1 166 ? 17.790 -1.883 -17.722 1.00 96.81 166 PRO A C 1
ATOM 1293 O O . PRO A 1 166 ? 17.929 -1.445 -16.580 1.00 96.81 166 PRO A O 1
ATOM 1296 N N . GLU A 1 167 ? 16.757 -1.507 -18.480 1.00 96.44 167 GLU A N 1
ATOM 1297 C CA . GLU A 1 167 ? 15.668 -0.684 -17.949 1.00 96.44 167 GLU A CA 1
ATOM 1298 C C . GLU A 1 167 ? 14.730 -1.529 -17.078 1.00 96.44 167 GLU A C 1
ATOM 1300 O O . GLU A 1 167 ? 14.321 -1.097 -15.998 1.00 96.44 167 GLU A O 1
ATOM 1305 N N . LEU A 1 168 ? 14.428 -2.757 -17.507 1.00 97.31 168 LEU A N 1
ATOM 1306 C CA . LEU A 1 168 ? 13.588 -3.683 -16.747 1.00 97.31 168 LEU A CA 1
ATOM 1307 C C . LEU A 1 168 ? 14.231 -4.084 -15.417 1.00 97.31 168 LEU A C 1
ATOM 1309 O O . LEU A 1 168 ? 13.542 -4.157 -14.399 1.00 97.31 168 LEU A O 1
ATOM 1313 N N . GLU A 1 169 ? 15.549 -4.273 -15.396 1.00 97.25 169 GLU A N 1
ATOM 1314 C CA . GLU A 1 169 ? 16.305 -4.514 -14.167 1.00 97.25 169 GLU A CA 1
ATOM 1315 C C . GLU A 1 169 ? 16.199 -3.340 -13.185 1.00 97.25 169 GLU A C 1
ATOM 1317 O O . GLU A 1 169 ? 16.038 -3.563 -11.983 1.00 97.25 169 GLU A O 1
ATOM 1322 N N . GLN A 1 170 ? 16.204 -2.092 -13.668 1.00 96.88 170 GLN A N 1
ATOM 1323 C CA . GLN A 1 170 ? 15.996 -0.916 -12.813 1.00 96.88 170 GLN A CA 1
ATOM 1324 C C . GLN A 1 170 ? 14.580 -0.878 -12.232 1.00 96.88 170 GLN A C 1
ATOM 1326 O O . GLN A 1 170 ? 14.408 -0.570 -11.051 1.00 96.88 170 GLN A O 1
ATOM 1331 N N . TRP A 1 171 ? 13.563 -1.226 -13.024 1.00 97.88 171 TRP A N 1
ATOM 1332 C CA . TRP A 1 171 ? 12.187 -1.348 -12.538 1.00 97.88 171 TRP A CA 1
ATOM 1333 C C . TRP A 1 171 ? 12.027 -2.467 -11.502 1.00 97.88 171 TRP A C 1
ATOM 1335 O O . TRP A 1 171 ? 11.336 -2.282 -10.497 1.00 97.88 171 TRP A O 1
ATOM 1345 N N . LEU A 1 172 ? 12.695 -3.607 -11.694 1.00 97.69 172 LEU A N 1
ATOM 1346 C CA . LEU A 1 172 ? 12.721 -4.688 -10.710 1.00 97.69 172 LEU A CA 1
ATOM 1347 C C . LEU A 1 172 ? 13.454 -4.265 -9.429 1.00 97.69 172 LEU A C 1
ATOM 1349 O O . LEU A 1 172 ? 12.972 -4.521 -8.323 1.00 97.69 172 LEU A O 1
ATOM 1353 N N . ALA A 1 173 ? 14.595 -3.587 -9.555 1.00 96.50 173 ALA A N 1
ATOM 1354 C CA . ALA A 1 173 ? 15.336 -3.059 -8.416 1.00 96.50 173 ALA A CA 1
ATOM 1355 C C . ALA A 1 173 ? 14.485 -2.060 -7.621 1.00 96.50 173 ALA A C 1
ATOM 1357 O O . ALA A 1 173 ? 14.418 -2.141 -6.394 1.00 96.50 173 ALA A O 1
ATOM 1358 N N . LEU A 1 174 ? 13.769 -1.172 -8.312 1.00 95.94 174 LEU A N 1
ATOM 1359 C CA . LEU A 1 174 ? 12.814 -0.242 -7.717 1.00 95.94 174 LEU A CA 1
ATOM 1360 C C . LEU A 1 174 ? 11.691 -0.976 -6.973 1.00 95.94 174 LEU A C 1
ATOM 1362 O O . LEU A 1 174 ? 11.393 -0.631 -5.830 1.00 95.94 174 LEU A O 1
ATOM 1366 N N . ALA A 1 175 ? 11.107 -2.014 -7.583 1.00 97.38 175 ALA A N 1
ATOM 1367 C CA . ALA A 1 175 ? 10.069 -2.825 -6.951 1.00 97.38 175 ALA A CA 1
ATOM 1368 C C . ALA A 1 175 ? 10.549 -3.445 -5.631 1.00 97.38 175 ALA A C 1
ATOM 1370 O O . ALA A 1 175 ? 9.786 -3.491 -4.670 1.00 97.38 175 ALA A O 1
ATOM 1371 N N . LYS A 1 176 ? 11.808 -3.901 -5.575 1.00 96.88 176 LYS A N 1
ATOM 1372 C CA . LYS A 1 176 ? 12.408 -4.580 -4.414 1.00 96.88 176 LYS A CA 1
ATOM 1373 C C . LYS A 1 176 ? 12.978 -3.632 -3.350 1.00 96.88 176 LYS A C 1
ATOM 1375 O O . LYS A 1 176 ? 13.203 -4.075 -2.229 1.00 96.88 176 LYS A O 1
ATOM 1380 N N . SER A 1 177 ? 13.221 -2.366 -3.682 1.00 95.38 177 SER A N 1
ATOM 1381 C CA . SER A 1 177 ? 13.872 -1.366 -2.813 1.00 95.38 177 SER A CA 1
ATOM 1382 C C . SER A 1 177 ? 12.905 -0.258 -2.373 1.00 95.38 177 SER A C 1
ATOM 1384 O O . SER A 1 177 ? 13.273 0.903 -2.175 1.00 95.38 177 SER A O 1
ATOM 1386 N N . TRP A 1 178 ? 11.623 -0.586 -2.230 1.00 95.31 178 TRP A N 1
ATOM 1387 C CA . TRP A 1 178 ? 10.609 0.383 -1.845 1.00 95.31 178 TRP A CA 1
ATOM 1388 C C . TRP A 1 178 ? 10.640 0.639 -0.337 1.00 95.31 178 TRP A C 1
ATOM 1390 O O . TRP A 1 178 ? 10.517 -0.295 0.452 1.00 95.31 178 TRP A O 1
ATOM 1400 N N . THR A 1 179 ? 10.753 1.898 0.094 1.00 95.56 179 THR A N 1
ATOM 1401 C CA . THR A 1 179 ? 10.729 2.232 1.527 1.00 95.56 179 THR A CA 1
ATOM 1402 C C . THR A 1 179 ? 9.372 1.869 2.120 1.00 95.56 179 THR A C 1
ATOM 1404 O O . THR A 1 179 ? 8.340 2.396 1.705 1.00 95.56 179 THR A O 1
ATOM 1407 N N . LYS A 1 180 ? 9.355 0.972 3.101 1.00 95.50 180 LYS A N 1
ATOM 1408 C CA . LYS A 1 180 ? 8.133 0.443 3.697 1.00 95.50 180 LYS A CA 1
ATOM 1409 C C . LYS A 1 180 ? 8.164 0.597 5.205 1.00 95.50 180 LYS A C 1
ATOM 1411 O O . LYS A 1 180 ? 9.109 0.159 5.851 1.00 95.50 180 LYS A O 1
ATOM 1416 N N . THR A 1 181 ? 7.100 1.165 5.753 1.00 96.88 181 THR A N 1
ATOM 1417 C CA . THR A 1 181 ? 6.855 1.239 7.191 1.00 96.88 181 THR A CA 1
ATOM 1418 C C . THR A 1 181 ? 5.826 0.183 7.569 1.00 96.88 181 THR A C 1
ATOM 1420 O O . THR A 1 181 ? 4.655 0.288 7.208 1.00 96.88 181 THR A O 1
ATOM 1423 N N . VAL A 1 182 ? 6.259 -0.847 8.290 1.00 97.81 182 VAL A N 1
ATOM 1424 C CA . VAL A 1 182 ? 5.373 -1.850 8.886 1.00 97.81 182 VAL A CA 1
ATOM 1425 C C . VAL A 1 182 ? 4.822 -1.297 10.194 1.00 97.81 182 VAL A C 1
ATOM 1427 O O . VAL A 1 182 ? 5.589 -0.889 11.064 1.00 97.81 182 VAL A O 1
ATOM 1430 N N . GLU A 1 183 ? 3.500 -1.292 10.339 1.00 97.88 183 GLU A N 1
ATOM 1431 C CA . GLU A 1 183 ? 2.804 -0.909 11.564 1.00 97.88 183 GLU A CA 1
ATOM 1432 C C . GLU A 1 183 ? 2.055 -2.116 12.139 1.00 97.88 183 GLU A C 1
ATOM 1434 O O . GLU A 1 183 ? 1.257 -2.749 11.444 1.00 97.88 183 GLU A O 1
ATOM 1439 N N . LEU A 1 184 ? 2.267 -2.407 13.427 1.00 97.44 184 LEU A N 1
ATOM 1440 C CA . LEU A 1 184 ? 1.399 -3.329 14.158 1.00 97.44 184 LEU A CA 1
ATOM 1441 C C . LEU A 1 184 ? 0.108 -2.598 14.525 1.00 97.44 184 LEU A C 1
ATOM 1443 O O . LEU A 1 184 ? 0.142 -1.525 15.139 1.00 97.44 184 LEU A O 1
ATOM 1447 N N . VAL A 1 185 ? -1.028 -3.174 14.149 1.00 96.06 185 VAL A N 1
ATOM 1448 C CA . VAL A 1 185 ? -2.343 -2.571 14.344 1.00 96.06 185 VAL A CA 1
ATOM 1449 C C . VAL A 1 185 ? -3.251 -3.543 15.110 1.00 96.06 185 VAL A C 1
ATOM 1451 O O . VAL A 1 185 ? -3.281 -4.723 14.765 1.00 96.06 185 VAL A O 1
ATOM 1454 N N . PRO A 1 186 ? -3.991 -3.098 16.147 1.00 94.44 186 PRO A N 1
ATOM 1455 C CA . PRO A 1 186 ? -4.706 -4.024 17.033 1.00 94.44 186 PRO A CA 1
ATOM 1456 C C . PRO A 1 186 ? -5.857 -4.777 16.361 1.00 94.44 186 PRO A C 1
ATOM 1458 O O . PRO A 1 186 ? -6.131 -5.927 16.700 1.00 94.44 186 PRO A O 1
ATOM 1461 N N . SER A 1 187 ? -6.557 -4.131 15.426 1.00 95.19 187 SER A N 1
ATOM 1462 C CA . SER A 1 187 ? -7.740 -4.693 14.778 1.00 95.19 187 SER A CA 1
ATOM 1463 C C . SER A 1 187 ? -7.897 -4.219 13.333 1.00 95.19 187 SER A C 1
ATOM 1465 O O . SER A 1 187 ? -7.309 -3.223 12.912 1.00 95.19 187 SER A O 1
ATOM 1467 N N . LEU A 1 188 ? -8.756 -4.900 12.567 1.00 91.94 188 LEU A N 1
ATOM 1468 C CA . LEU A 1 188 ? -9.130 -4.465 11.216 1.00 91.94 188 LEU A CA 1
ATOM 1469 C C . LEU A 1 188 ? -9.821 -3.089 11.209 1.00 91.94 188 LEU A C 1
ATOM 1471 O O . LEU A 1 188 ? -9.654 -2.328 10.260 1.00 91.94 188 LEU A O 1
ATOM 1475 N N . THR A 1 189 ? -10.560 -2.751 12.269 1.00 91.31 189 THR A N 1
ATOM 1476 C CA . THR A 1 189 ? -11.187 -1.429 12.424 1.00 91.31 189 THR A CA 1
ATOM 1477 C C . THR A 1 189 ? -10.129 -0.338 12.584 1.00 91.31 189 THR A C 1
ATOM 1479 O O . THR A 1 189 ? -10.222 0.713 11.958 1.00 91.31 189 THR A O 1
ATOM 1482 N N . ASP A 1 190 ? -9.087 -0.596 13.375 1.00 92.94 190 ASP A N 1
ATOM 1483 C CA . ASP A 1 190 ? -7.975 0.344 13.537 1.00 92.94 190 ASP A CA 1
ATOM 1484 C C . ASP A 1 190 ? -7.169 0.494 12.240 1.00 92.94 190 ASP A C 1
ATOM 1486 O O . ASP A 1 190 ? -6.688 1.582 11.931 1.00 92.94 190 ASP A O 1
ATOM 1490 N N . ILE A 1 191 ? -7.049 -0.580 11.451 1.00 93.56 191 ILE A N 1
ATOM 1491 C CA . ILE A 1 191 ? -6.434 -0.551 10.116 1.00 93.56 191 ILE A CA 1
ATOM 1492 C C . ILE A 1 191 ? -7.222 0.377 9.178 1.00 93.56 191 ILE A C 1
ATOM 1494 O O . ILE A 1 191 ? -6.620 1.222 8.513 1.00 93.56 191 ILE A O 1
ATOM 1498 N N . TYR A 1 192 ? -8.555 0.263 9.161 1.00 92.25 192 TYR A N 1
ATOM 1499 C CA . TYR A 1 192 ? -9.441 1.143 8.389 1.00 92.25 192 TYR A CA 1
ATOM 1500 C C . TYR A 1 192 ? -9.225 2.619 8.749 1.00 92.25 192 TYR A C 1
ATOM 1502 O O . TYR A 1 192 ? -8.934 3.438 7.874 1.00 92.25 192 TYR A O 1
ATOM 1510 N N . TRP A 1 193 ? -9.289 2.962 10.039 1.00 91.25 193 TRP A N 1
ATOM 1511 C CA . TRP A 1 193 ? -9.119 4.348 10.479 1.00 91.25 193 TRP A CA 1
ATOM 1512 C C . TRP A 1 193 ? -7.710 4.873 10.240 1.00 91.25 193 TRP A C 1
ATOM 1514 O O . TRP A 1 193 ? -7.540 6.012 9.811 1.00 91.25 193 TRP A O 1
ATOM 1524 N N . ARG A 1 194 ? -6.689 4.034 10.441 1.00 92.94 194 ARG A N 1
ATOM 1525 C CA . ARG A 1 194 ? -5.307 4.410 10.143 1.00 92.94 194 ARG A CA 1
ATOM 1526 C C . ARG A 1 194 ? -5.124 4.749 8.664 1.00 92.94 194 ARG A C 1
ATOM 1528 O O . ARG A 1 194 ? -4.418 5.708 8.364 1.00 92.94 194 ARG A O 1
ATOM 1535 N N . CYS A 1 195 ? -5.774 4.011 7.765 1.00 92.94 195 CYS A N 1
ATOM 1536 C CA . CYS A 1 195 ? -5.763 4.304 6.334 1.00 92.94 195 CYS A CA 1
ATOM 1537 C C . CYS A 1 195 ? -6.412 5.660 6.012 1.00 92.94 195 CYS A C 1
ATOM 1539 O O . CYS A 1 195 ? -5.862 6.448 5.239 1.00 92.94 195 CYS A O 1
ATOM 1541 N N . ILE A 1 196 ? -7.548 5.977 6.642 1.00 89.62 196 ILE A N 1
ATOM 1542 C CA . ILE A 1 196 ? -8.193 7.290 6.492 1.00 89.62 196 ILE A CA 1
ATOM 1543 C C . ILE A 1 196 ? -7.263 8.404 6.980 1.00 89.62 196 ILE A C 1
ATOM 1545 O O . ILE A 1 196 ? -7.016 9.347 6.230 1.00 89.62 196 ILE A O 1
ATOM 1549 N N . ASN A 1 197 ? -6.695 8.261 8.178 1.00 89.12 197 ASN A N 1
ATOM 1550 C CA . ASN A 1 197 ? -5.838 9.282 8.782 1.00 89.12 197 ASN A CA 1
ATOM 1551 C C . ASN A 1 197 ? -4.586 9.549 7.943 1.00 89.12 197 ASN A C 1
ATOM 1553 O O . ASN A 1 197 ? -4.301 10.697 7.630 1.00 89.12 197 ASN A O 1
ATOM 1557 N N . LEU A 1 198 ? -3.894 8.501 7.480 1.00 89.75 198 LEU A N 1
ATOM 1558 C CA . LEU A 1 198 ? -2.725 8.660 6.606 1.00 89.75 198 LEU A CA 1
ATOM 1559 C C . LEU A 1 198 ? -3.053 9.405 5.312 1.00 89.75 198 LEU A C 1
ATOM 1561 O O . LEU A 1 198 ? -2.228 10.153 4.789 1.00 89.75 198 LEU A O 1
ATOM 1565 N N . ARG A 1 199 ? -4.254 9.204 4.773 1.00 85.88 199 ARG A N 1
ATOM 1566 C CA . ARG A 1 199 ? -4.683 9.887 3.557 1.00 85.88 199 ARG A CA 1
ATOM 1567 C C . ARG A 1 199 ? -4.965 11.369 3.797 1.00 85.88 199 ARG A C 1
ATOM 1569 O O . ARG A 1 199 ? -4.599 12.189 2.956 1.00 85.88 199 ARG A O 1
ATOM 1576 N N . GLU A 1 200 ? -5.568 11.708 4.932 1.00 81.81 200 GLU A N 1
ATOM 1577 C CA . GLU A 1 200 ? -5.773 13.101 5.343 1.00 81.81 200 GLU A CA 1
ATOM 1578 C C . GLU A 1 200 ? -4.434 13.796 5.638 1.00 81.81 200 GLU A C 1
ATOM 1580 O O . GLU A 1 200 ? -4.207 14.906 5.153 1.00 81.81 200 GLU A O 1
ATOM 1585 N N . ASP A 1 201 ? -3.510 13.108 6.318 1.00 79.62 201 ASP A N 1
ATOM 1586 C CA . ASP A 1 201 ? -2.165 13.608 6.623 1.00 79.62 201 ASP A CA 1
ATOM 1587 C C . ASP A 1 201 ? -1.401 13.961 5.337 1.00 79.62 201 ASP A C 1
ATOM 1589 O O . ASP A 1 201 ? -0.868 15.065 5.207 1.00 79.62 201 ASP A O 1
ATOM 1593 N N . ILE A 1 202 ? -1.405 13.074 4.333 1.00 71.62 202 ILE A N 1
ATOM 1594 C CA . ILE A 1 202 ? -0.759 13.343 3.035 1.00 71.62 202 ILE A CA 1
ATOM 1595 C C . ILE A 1 202 ? -1.415 14.540 2.336 1.00 71.62 202 ILE A C 1
ATOM 1597 O O . ILE A 1 202 ? -0.710 15.345 1.725 1.00 71.62 202 ILE A O 1
ATOM 1601 N N . GLY A 1 203 ? -2.737 14.695 2.455 1.00 57.62 203 GLY A N 1
ATOM 1602 C CA . GLY A 1 203 ? -3.475 15.831 1.905 1.00 57.62 203 GLY A CA 1
ATOM 1603 C C . GLY A 1 203 ? -3.016 17.188 2.450 1.00 57.62 203 GLY A C 1
ATOM 1604 O O . GLY A 1 203 ? -3.111 18.183 1.739 1.00 57.62 203 GLY A O 1
ATOM 1605 N N . THR A 1 204 ? -2.459 17.239 3.665 1.00 54.25 204 THR A N 1
ATOM 1606 C CA . THR A 1 204 ? -1.867 18.474 4.216 1.00 54.25 204 THR A CA 1
ATOM 1607 C C . THR A 1 204 ? -0.487 18.796 3.640 1.00 54.25 204 THR A C 1
ATOM 1609 O O . THR A 1 204 ? -0.076 19.954 3.653 1.00 54.25 204 THR A O 1
ATOM 1612 N N . SER A 1 205 ? 0.214 17.789 3.108 1.00 50.62 205 SER A N 1
ATOM 1613 C CA . SER A 1 205 ? 1.562 17.927 2.545 1.00 50.62 205 SER A CA 1
ATOM 1614 C C . SER A 1 205 ? 1.569 18.038 1.012 1.00 50.62 205 SER A C 1
ATOM 1616 O O . SER A 1 205 ? 2.483 18.646 0.461 1.00 50.62 205 SER A O 1
ATOM 1618 N N . PHE A 1 206 ? 0.571 17.479 0.308 1.00 51.66 206 PHE A N 1
ATOM 1619 C CA . PHE A 1 206 ? 0.501 17.463 -1.161 1.00 51.66 206 PHE A CA 1
ATOM 1620 C C . PHE A 1 206 ? -0.941 17.385 -1.710 1.00 51.66 206 PHE A C 1
ATOM 1622 O O . PHE A 1 206 ? -1.662 16.417 -1.466 1.00 51.66 206 PHE A O 1
ATOM 1629 N N . ASP A 1 207 ? -1.306 18.318 -2.600 1.00 55.25 207 ASP A N 1
ATOM 1630 C CA . ASP A 1 207 ? -2.648 18.444 -3.216 1.00 55.25 207 ASP A CA 1
ATOM 1631 C C . ASP A 1 207 ? -3.147 17.209 -4.001 1.00 55.25 207 ASP A C 1
ATOM 1633 O O . ASP A 1 207 ? -4.337 17.073 -4.276 1.00 55.25 207 ASP A O 1
ATOM 1637 N N . VAL A 1 208 ? -2.264 16.294 -4.415 1.00 57.41 208 VAL A N 1
ATOM 1638 C CA . VAL A 1 208 ? -2.609 15.229 -5.383 1.00 57.41 208 VAL A CA 1
ATOM 1639 C C . VAL A 1 208 ? -3.360 14.047 -4.752 1.00 57.41 208 VAL A C 1
ATOM 1641 O O . VAL A 1 208 ? -4.047 13.313 -5.466 1.00 57.41 208 VAL A O 1
ATOM 1644 N N . PHE A 1 209 ? -3.270 13.870 -3.431 1.00 56.00 209 PHE A N 1
ATOM 1645 C CA . PHE A 1 209 ? -3.914 12.758 -2.707 1.00 56.00 209 PHE A CA 1
ATOM 1646 C C . PHE A 1 209 ? -5.109 13.197 -1.873 1.00 56.00 209 PHE A C 1
ATOM 1648 O O . PHE A 1 209 ? -5.730 12.355 -1.218 1.00 56.00 209 PHE A O 1
ATOM 1655 N N . TYR A 1 210 ? -5.453 14.488 -1.929 1.00 64.38 210 TYR A N 1
ATOM 1656 C CA . TYR A 1 210 ? -6.617 15.003 -1.233 1.00 64.38 210 TYR A CA 1
ATOM 1657 C C . TYR A 1 210 ? -7.868 14.260 -1.701 1.00 64.38 210 TYR A C 1
ATOM 1659 O O . TYR A 1 210 ? -8.112 14.101 -2.905 1.00 64.38 210 TYR A O 1
ATOM 1667 N N . ARG A 1 211 ? -8.659 13.774 -0.741 1.00 67.12 211 ARG A N 1
ATOM 1668 C CA . ARG A 1 211 ? -9.949 13.173 -1.053 1.00 67.12 211 ARG A CA 1
ATOM 1669 C C . ARG A 1 211 ? -10.863 14.255 -1.600 1.00 67.12 211 ARG A C 1
ATOM 1671 O O . ARG A 1 211 ? -11.091 15.277 -0.963 1.00 67.12 211 ARG A O 1
ATOM 1678 N N . SER A 1 212 ? -11.418 14.026 -2.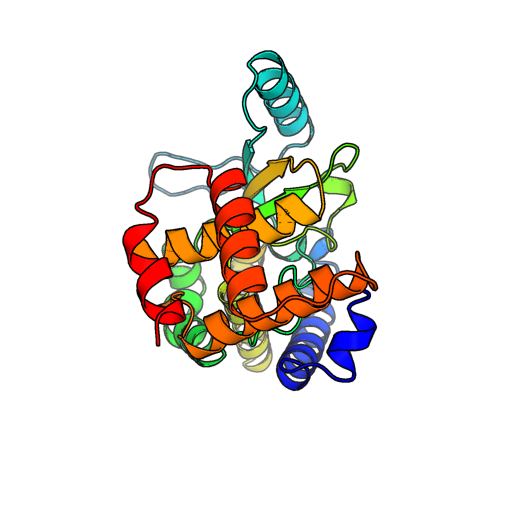782 1.00 72.50 212 SER A N 1
ATOM 1679 C CA . SER A 1 212 ? -12.469 14.901 -3.297 1.00 72.50 212 SER A CA 1
ATOM 1680 C C . SER A 1 212 ? -13.668 14.917 -2.340 1.00 72.50 212 SER A C 1
ATOM 1682 O O . SER A 1 212 ? -13.916 13.939 -1.630 1.00 72.50 212 SER A O 1
ATOM 1684 N N . CYS A 1 213 ? -14.470 15.987 -2.367 1.00 74.81 213 CYS A N 1
ATOM 1685 C CA . CYS A 1 213 ? -15.703 16.061 -1.572 1.00 74.81 213 CYS A CA 1
ATOM 1686 C C . CYS A 1 213 ? -16.616 14.843 -1.801 1.00 74.81 213 CYS A C 1
ATOM 1688 O O . CYS A 1 213 ? -17.267 14.372 -0.875 1.00 74.81 213 CYS A O 1
ATOM 1690 N N . ILE A 1 214 ? -16.615 14.298 -3.023 1.00 77.38 214 ILE A N 1
ATOM 1691 C CA . ILE A 1 214 ? -17.364 13.089 -3.378 1.00 77.38 214 ILE A CA 1
ATOM 1692 C C . ILE A 1 214 ? -16.819 11.868 -2.631 1.00 77.38 214 ILE A C 1
ATOM 1694 O O . ILE A 1 214 ? -17.596 11.157 -2.005 1.00 77.38 214 ILE A O 1
ATOM 1698 N N . GLN A 1 215 ? -15.504 11.628 -2.649 1.00 72.31 215 GLN A N 1
ATOM 1699 C CA . GLN A 1 215 ? -14.901 10.506 -1.911 1.00 72.31 215 GLN A CA 1
ATOM 1700 C C . GLN A 1 215 ? -15.219 10.584 -0.413 1.00 72.31 215 GLN A C 1
ATOM 1702 O O . GLN A 1 215 ? -15.570 9.571 0.188 1.00 72.31 215 GLN A O 1
ATOM 1707 N N . ARG A 1 216 ? -15.216 11.801 0.142 1.00 79.25 216 ARG A N 1
ATOM 1708 C CA . ARG A 1 216 ? -15.581 12.052 1.539 1.00 79.25 216 ARG A CA 1
ATOM 1709 C C . ARG A 1 216 ? -17.047 11.733 1.836 1.00 79.25 216 ARG A C 1
ATOM 1711 O O . ARG A 1 216 ? -17.358 11.167 2.878 1.00 79.25 216 ARG A O 1
ATOM 1718 N N . ALA A 1 217 ? -17.954 12.030 0.907 1.00 83.25 217 ALA A N 1
ATOM 1719 C CA . ALA A 1 217 ? -19.347 11.607 1.025 1.00 83.25 217 ALA A CA 1
ATOM 1720 C C . ALA A 1 217 ? -19.476 10.072 1.013 1.00 83.25 217 ALA A C 1
ATOM 1722 O O . ALA A 1 217 ? -20.206 9.517 1.833 1.00 83.25 217 ALA A O 1
ATOM 1723 N N . TYR A 1 218 ? -18.730 9.379 0.142 1.00 83.69 218 TYR A N 1
ATOM 1724 C CA . TYR A 1 218 ? -18.719 7.912 0.099 1.00 83.69 218 TYR A CA 1
ATOM 1725 C C . TYR A 1 218 ? -18.191 7.284 1.392 1.00 83.69 218 TYR A C 1
ATOM 1727 O O . TYR A 1 218 ? -18.733 6.272 1.821 1.00 83.69 218 TYR A O 1
ATOM 1735 N N . GLU A 1 219 ? -17.203 7.882 2.058 1.00 83.94 219 GLU A N 1
ATOM 1736 C CA . GLU A 1 219 ? -16.759 7.421 3.382 1.00 83.94 219 GLU A CA 1
ATOM 1737 C C . GLU A 1 219 ? -17.859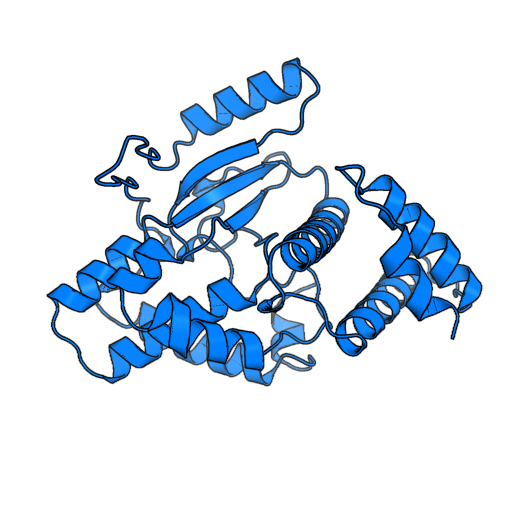 7.462 4.428 1.00 83.94 219 GLU A C 1
ATOM 1739 O O . GLU A 1 219 ? -18.076 6.478 5.132 1.00 83.94 219 GLU A O 1
ATOM 1744 N N . VAL A 1 220 ? -18.565 8.590 4.516 1.00 86.31 220 VAL A N 1
ATOM 1745 C CA . VAL A 1 220 ? -19.642 8.769 5.491 1.00 86.31 220 VAL A CA 1
ATOM 1746 C C . VAL A 1 220 ? -20.777 7.781 5.211 1.00 86.31 220 VAL A C 1
ATOM 1748 O O . VAL A 1 220 ? -21.313 7.171 6.139 1.00 86.31 220 VAL A O 1
ATOM 1751 N N . ILE A 1 221 ? -21.109 7.574 3.932 1.00 86.38 221 ILE A N 1
ATOM 1752 C CA . ILE A 1 221 ? -22.094 6.572 3.504 1.00 86.38 221 ILE A CA 1
ATOM 1753 C C . ILE A 1 221 ? -21.628 5.168 3.898 1.00 86.38 221 ILE A C 1
ATOM 1755 O O . ILE A 1 221 ? -22.385 4.431 4.528 1.00 86.38 221 ILE A O 1
ATOM 1759 N N . GLN A 1 222 ? -20.390 4.802 3.567 1.00 84.81 222 GLN A N 1
ATOM 1760 C CA . GLN A 1 222 ? -19.855 3.473 3.839 1.00 84.81 222 GLN A CA 1
ATOM 1761 C C . GLN A 1 222 ? -19.796 3.186 5.342 1.00 84.81 222 GLN A C 1
ATOM 1763 O O . GLN A 1 222 ? -20.226 2.121 5.777 1.00 84.81 222 GLN A O 1
ATOM 1768 N N . PHE A 1 223 ? -19.363 4.150 6.157 1.00 88.38 223 PHE A N 1
ATOM 1769 C CA . PHE A 1 223 ? -19.366 4.003 7.611 1.00 88.38 223 PHE A CA 1
ATOM 1770 C C . PHE A 1 223 ? -20.769 3.819 8.173 1.00 88.38 223 PHE A C 1
ATOM 1772 O O . PHE A 1 223 ? -20.954 2.960 9.034 1.00 88.38 223 PHE A O 1
ATOM 1779 N N . LYS A 1 224 ? -21.765 4.564 7.674 1.00 89.50 224 LYS A N 1
ATOM 1780 C CA . LYS A 1 224 ? -23.163 4.342 8.060 1.00 89.50 224 LYS A CA 1
ATOM 1781 C C . LYS A 1 224 ? -23.580 2.903 7.747 1.00 89.50 224 LYS A C 1
ATOM 1783 O O . LYS A 1 224 ? -24.065 2.211 8.637 1.00 89.50 224 LYS A O 1
ATOM 1788 N N . LEU A 1 225 ? -23.351 2.44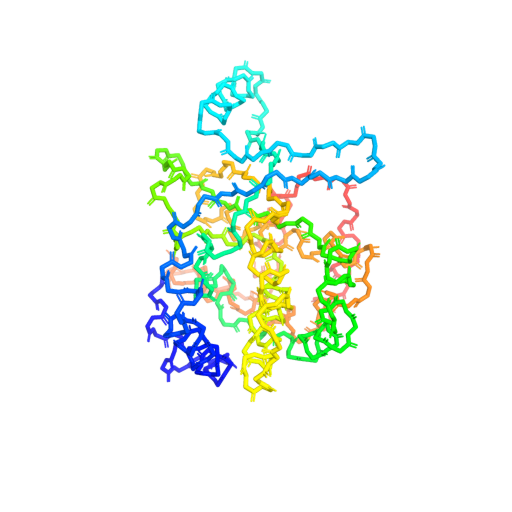7 6.514 1.00 87.25 225 LEU A N 1
ATOM 1789 C CA . LEU A 1 225 ? -23.716 1.095 6.083 1.00 87.25 225 LEU A CA 1
ATOM 1790 C C . LEU A 1 225 ? -23.023 0.019 6.930 1.00 87.25 225 LEU A C 1
ATOM 1792 O O . LEU A 1 225 ? -23.655 -0.955 7.333 1.00 87.25 225 LEU A O 1
ATOM 1796 N N . ASP A 1 226 ? -21.741 0.196 7.239 1.00 84.38 226 ASP A N 1
ATOM 1797 C CA . ASP A 1 226 ? -20.971 -0.740 8.058 1.00 84.38 226 ASP A CA 1
ATOM 1798 C C . ASP A 1 226 ? -21.372 -0.698 9.540 1.00 84.38 226 ASP A C 1
ATOM 1800 O O . ASP A 1 226 ? -21.285 -1.714 10.236 1.00 84.38 226 ASP A O 1
ATOM 1804 N N . TYR A 1 227 ? -21.807 0.457 10.051 1.00 89.69 227 TYR A N 1
ATOM 1805 C CA . TYR A 1 227 ? -22.353 0.596 11.400 1.00 89.69 227 TYR A CA 1
ATOM 1806 C C . TYR A 1 227 ? -23.700 -0.113 11.525 1.00 89.69 227 TYR A C 1
ATOM 1808 O O . TYR A 1 227 ? -23.850 -0.996 12.366 1.00 89.69 227 TYR A O 1
ATOM 1816 N N . GLU A 1 228 ? -24.648 0.207 10.646 1.00 89.69 228 GLU A N 1
ATOM 1817 C CA . GLU A 1 228 ? -25.994 -0.376 10.648 1.00 89.69 228 GLU A CA 1
ATOM 1818 C C . GLU A 1 228 ? -25.952 -1.884 10.382 1.00 89.69 228 GLU A C 1
ATOM 1820 O O . GLU A 1 228 ? -26.726 -2.641 10.960 1.00 89.69 228 GLU A O 1
ATOM 1825 N N . ARG A 1 229 ? -24.986 -2.368 9.591 1.00 87.69 229 ARG A N 1
ATOM 1826 C CA . ARG A 1 229 ? -24.767 -3.811 9.416 1.00 87.69 229 ARG A CA 1
ATOM 1827 C C . ARG A 1 229 ? -24.326 -4.505 10.710 1.00 87.69 229 ARG A C 1
ATOM 1829 O O . ARG A 1 229 ? -24.716 -5.645 10.945 1.00 87.69 229 ARG A O 1
ATOM 1836 N N . ARG A 1 230 ? -23.500 -3.849 11.533 1.00 86.31 230 ARG A N 1
ATOM 1837 C CA . ARG A 1 230 ? -23.033 -4.380 12.831 1.00 86.31 230 ARG A CA 1
ATOM 1838 C C . ARG A 1 230 ? -24.077 -4.222 13.937 1.00 86.31 230 ARG A C 1
ATOM 1840 O O . ARG A 1 230 ? -24.096 -5.033 14.860 1.00 86.31 230 ARG A O 1
ATOM 1847 N N . SER A 1 231 ? -24.951 -3.228 13.808 1.00 88.75 231 SER A N 1
ATOM 1848 C CA . SER A 1 231 ? -26.017 -2.900 14.756 1.00 88.75 231 SER A CA 1
ATOM 1849 C C . SER A 1 231 ? -27.365 -2.758 14.030 1.00 88.75 231 SER A C 1
ATOM 1851 O O . SER A 1 231 ? -27.856 -1.640 13.889 1.00 88.75 231 SER A O 1
ATOM 1853 N N . PRO A 1 232 ? -28.011 -3.863 13.598 1.00 85.56 232 PRO A N 1
ATOM 1854 C CA . PRO A 1 232 ? -29.196 -3.808 12.725 1.00 85.56 232 PRO A CA 1
ATOM 1855 C C . PRO A 1 232 ? -30.400 -3.060 13.309 1.00 85.56 232 PRO A C 1
ATOM 1857 O O . PRO A 1 232 ? -31.270 -2.610 12.570 1.00 85.56 232 PRO A O 1
ATOM 1860 N N . ASN A 1 233 ? -30.453 -2.930 14.636 1.00 90.56 233 ASN A N 1
ATOM 1861 C CA . ASN A 1 233 ? -31.531 -2.246 15.347 1.00 90.56 233 ASN A CA 1
ATOM 1862 C C . ASN A 1 233 ? -31.259 -0.747 15.573 1.00 90.56 233 ASN A C 1
ATOM 1864 O O . ASN A 1 233 ? -32.120 -0.061 16.115 1.00 90.56 233 ASN A O 1
ATOM 1868 N N . ASP A 1 234 ? -30.079 -0.244 15.197 1.00 89.06 234 ASP A N 1
ATOM 1869 C CA . ASP A 1 234 ? -29.659 1.145 15.409 1.00 89.06 234 ASP A CA 1
ATOM 1870 C C . ASP A 1 234 ? -29.459 1.851 14.060 1.00 89.06 234 ASP A C 1
ATOM 1872 O O . ASP A 1 234 ? -28.338 2.045 13.584 1.00 89.06 234 ASP A O 1
ATOM 1876 N N . VAL A 1 235 ? -30.580 2.179 13.409 1.00 90.31 235 VAL A N 1
ATOM 1877 C CA . VAL A 1 235 ? -30.593 2.920 12.140 1.00 90.31 235 VAL A CA 1
ATOM 1878 C C . VAL A 1 235 ? -30.266 4.383 12.419 1.00 90.31 235 VAL A C 1
ATOM 1880 O O . VAL A 1 235 ? -31.020 5.095 13.089 1.00 90.31 235 VAL A O 1
ATOM 1883 N N . LEU A 1 236 ? -29.144 4.857 11.883 1.00 89.19 236 LEU A N 1
ATOM 1884 C CA . LEU A 1 236 ? -28.632 6.186 12.174 1.00 89.19 236 LEU A CA 1
ATOM 1885 C C . LEU A 1 236 ? -29.294 7.245 11.281 1.00 89.19 236 LEU A C 1
ATOM 1887 O O . LEU A 1 236 ? -29.260 7.193 10.044 1.00 89.19 236 LEU A O 1
ATOM 1891 N N . SER A 1 237 ? -29.830 8.286 11.923 1.00 90.88 237 SER A N 1
ATOM 1892 C CA . SER A 1 237 ? -30.141 9.555 11.257 1.00 90.88 237 SER A CA 1
ATOM 1893 C C . SER A 1 237 ? -28.852 10.256 10.808 1.00 90.88 237 SER A C 1
ATOM 1895 O O . SER A 1 237 ? -27.768 9.940 11.295 1.00 90.88 237 SER A O 1
ATOM 1897 N N . ALA A 1 238 ? -28.947 11.257 9.926 1.00 85.06 238 ALA A N 1
ATOM 1898 C CA . ALA A 1 238 ? -27.775 12.035 9.504 1.00 85.06 238 ALA A CA 1
ATOM 1899 C C . ALA A 1 238 ? -27.014 12.650 10.699 1.00 85.06 238 ALA A C 1
ATOM 1901 O O . ALA A 1 238 ? -25.789 12.566 10.772 1.00 85.06 238 ALA A O 1
ATOM 1902 N N . ALA A 1 239 ? -27.745 13.181 11.687 1.00 87.00 239 ALA A N 1
ATOM 1903 C CA . ALA A 1 239 ? -27.158 13.696 12.923 1.00 87.00 239 ALA A CA 1
ATOM 1904 C C . ALA A 1 239 ? -26.485 12.587 13.754 1.00 87.00 239 ALA A C 1
ATOM 1906 O O . ALA A 1 239 ? -25.412 12.805 14.313 1.00 87.00 239 ALA A O 1
ATOM 1907 N N . GLY A 1 240 ? -27.084 11.392 13.806 1.00 88.75 240 GLY A N 1
AT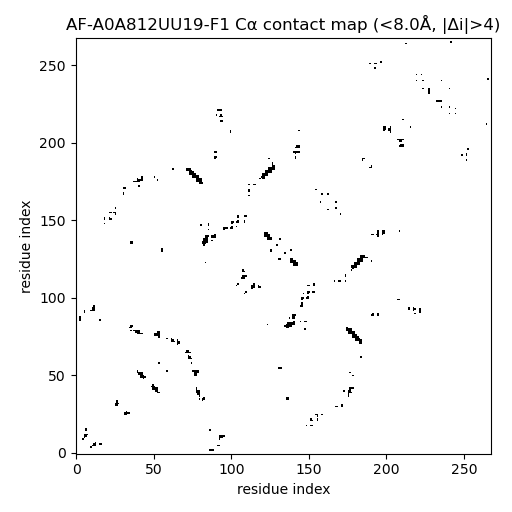OM 1908 C CA . GLY A 1 240 ? -26.504 10.226 14.475 1.00 88.75 240 GLY A CA 1
ATOM 1909 C C . GLY A 1 240 ? -25.195 9.768 13.829 1.00 88.75 240 GLY A C 1
ATOM 1910 O O . GLY A 1 240 ? -24.209 9.569 14.537 1.00 88.75 240 GLY A O 1
ATOM 1911 N N . VAL A 1 241 ? -25.157 9.682 12.492 1.00 89.06 241 VAL A N 1
ATOM 1912 C CA . VAL A 1 241 ? -23.937 9.358 11.730 1.00 89.06 241 VAL A CA 1
ATOM 1913 C C . VAL A 1 241 ? -22.836 10.358 12.041 1.00 89.06 241 VAL A C 1
ATOM 1915 O O . VAL A 1 241 ? -21.733 9.944 12.373 1.00 89.06 241 VAL A O 1
ATOM 1918 N N . TYR A 1 242 ? -23.136 11.658 12.002 1.00 85.31 242 TYR A N 1
ATOM 1919 C CA . TYR A 1 242 ? -22.164 12.702 12.317 1.00 85.31 242 TYR A CA 1
ATOM 1920 C C . TYR A 1 242 ? -21.571 12.539 13.723 1.00 85.31 242 TYR A C 1
ATOM 1922 O O . TYR A 1 242 ? -20.352 12.510 13.875 1.00 85.31 242 TYR A O 1
ATOM 1930 N N . GLN A 1 243 ? -22.415 12.380 14.749 1.00 88.31 243 GLN A N 1
ATOM 1931 C CA . GLN A 1 243 ? -21.949 12.242 16.134 1.00 88.31 243 GLN A CA 1
ATOM 1932 C C . GLN A 1 243 ? -21.060 11.007 16.314 1.00 88.31 243 GLN A C 1
ATOM 1934 O O . GLN A 1 243 ? -20.017 11.082 16.962 1.00 88.31 243 GLN A O 1
ATOM 1939 N N . LYS A 1 244 ? -21.449 9.873 15.719 1.00 89.12 244 LYS A N 1
ATOM 1940 C CA . LYS A 1 244 ? -20.680 8.624 15.790 1.00 89.12 244 LYS A CA 1
ATOM 1941 C C . LYS A 1 244 ? -19.375 8.709 15.006 1.00 89.12 244 LYS A C 1
ATOM 1943 O O . LYS A 1 244 ? -18.343 8.322 15.537 1.00 89.12 244 LYS A O 1
ATOM 1948 N N . TRP A 1 245 ? -19.418 9.245 13.788 1.00 85.50 245 TRP A N 1
ATOM 1949 C CA . TRP A 1 245 ? -18.241 9.425 12.944 1.00 85.50 245 TRP A CA 1
ATOM 1950 C C . TRP A 1 245 ? -17.208 10.310 13.637 1.00 85.50 245 TRP A C 1
ATOM 1952 O O . TRP A 1 245 ? -16.057 9.912 13.747 1.00 85.50 245 TRP A O 1
ATOM 1962 N N . VAL A 1 246 ? -17.612 11.474 14.161 1.00 83.25 246 VAL A N 1
ATOM 1963 C CA . VAL A 1 246 ? -16.703 12.380 14.883 1.00 83.25 246 VAL A CA 1
ATOM 1964 C C . VAL A 1 246 ? -16.129 11.695 16.122 1.00 83.25 246 VAL A C 1
ATOM 1966 O O . VAL A 1 246 ? -14.921 11.730 16.331 1.00 83.25 246 VAL A O 1
ATOM 1969 N N . ALA A 1 247 ? -16.973 11.033 16.919 1.00 85.50 247 ALA A N 1
ATOM 1970 C CA . ALA A 1 247 ? -16.520 10.344 18.122 1.00 85.50 247 ALA A CA 1
ATOM 1971 C C . ALA A 1 247 ? -15.523 9.215 17.823 1.00 85.50 247 ALA A C 1
ATOM 1973 O O . ALA A 1 247 ? -14.576 9.043 18.584 1.00 85.50 247 ALA A O 1
ATOM 1974 N N . ASP A 1 248 ? -15.724 8.440 16.756 1.00 82.38 248 ASP A N 1
ATOM 1975 C CA . ASP A 1 248 ? -14.803 7.365 16.383 1.00 82.38 248 ASP A CA 1
ATOM 1976 C C . ASP A 1 248 ? -13.538 7.916 15.722 1.00 82.38 248 ASP A C 1
ATOM 1978 O O . ASP A 1 248 ? -12.441 7.532 16.116 1.00 82.38 248 ASP A O 1
ATOM 1982 N N . PHE A 1 249 ? -13.658 8.890 14.818 1.00 78.00 249 PHE A N 1
ATOM 1983 C CA . PHE A 1 249 ? -12.510 9.552 14.198 1.00 78.00 249 PHE A CA 1
ATOM 1984 C C . PHE A 1 249 ? -11.557 10.128 15.257 1.00 78.00 249 PHE A C 1
ATOM 1986 O O . PHE A 1 249 ? -10.367 9.817 15.252 1.00 78.00 249 PHE A O 1
ATOM 1993 N N . SER A 1 250 ? -12.086 10.869 16.239 1.00 75.00 250 SER A N 1
ATOM 1994 C CA . SER A 1 250 ? -11.288 11.452 17.327 1.00 75.00 250 SER A CA 1
ATOM 1995 C C . SER A 1 250 ? -10.636 10.418 18.252 1.00 75.00 250 SER A C 1
ATOM 1997 O O . SER A 1 250 ? -9.616 10.719 18.863 1.00 75.00 250 SER A O 1
ATOM 1999 N N . LYS A 1 251 ? -11.178 9.197 18.378 1.00 78.88 251 LYS A N 1
ATOM 2000 C CA . LYS A 1 251 ? -10.521 8.126 19.157 1.00 78.88 251 LYS A CA 1
ATOM 2001 C C . LYS A 1 251 ? -9.287 7.568 18.455 1.00 78.88 251 LYS A C 1
ATOM 2003 O O . LYS A 1 251 ? -8.391 7.064 19.126 1.00 78.88 251 LYS A O 1
ATOM 2008 N N . HIS A 1 252 ? -9.273 7.604 17.125 1.00 70.44 252 HIS A N 1
ATOM 2009 C CA . HIS A 1 252 ? -8.233 6.984 16.306 1.00 70.44 252 HIS A CA 1
ATOM 2010 C C . HIS A 1 252 ? -7.208 7.994 15.761 1.00 70.44 252 HIS A C 1
ATOM 2012 O O . HIS A 1 252 ? -6.250 7.598 15.095 1.00 70.44 252 HIS A O 1
ATOM 2018 N N . GLU A 1 253 ? -7.379 9.286 16.043 1.00 64.12 253 GLU A N 1
ATOM 2019 C CA . GLU A 1 253 ? -6.455 10.353 15.665 1.00 64.12 253 GLU A CA 1
ATOM 2020 C C . GLU A 1 253 ? -5.158 10.269 16.493 1.00 64.12 253 GLU A C 1
ATOM 2022 O O . GLU A 1 253 ? -5.149 10.425 17.712 1.00 64.12 253 GLU A O 1
ATOM 2027 N N . THR A 1 254 ? -4.041 9.966 15.827 1.00 51.53 254 THR A N 1
ATOM 2028 C CA . THR A 1 254 ? -2.736 9.712 16.472 1.00 51.53 254 THR A CA 1
ATOM 2029 C C . THR A 1 254 ? -1.809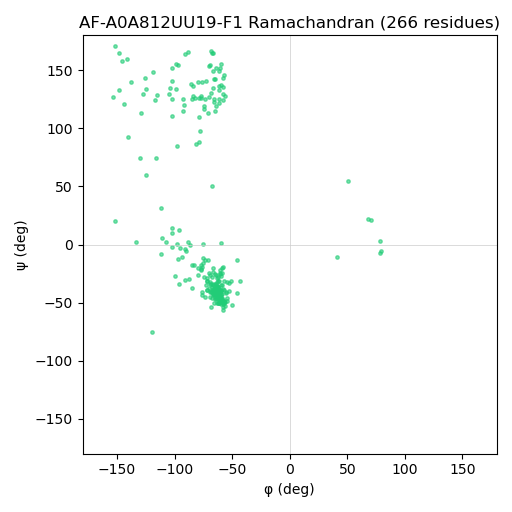 10.931 16.533 1.00 51.53 254 THR A C 1
ATOM 2031 O O . THR A 1 254 ? -0.728 10.845 17.111 1.00 51.53 254 THR A O 1
ATOM 2034 N N . SER A 1 255 ? -2.201 12.069 15.965 1.00 44.81 255 SER A N 1
ATOM 2035 C CA . SER A 1 255 ? -1.401 13.299 15.937 1.00 44.81 255 SER A CA 1
ATOM 2036 C C . SER A 1 255 ? -2.329 14.505 15.958 1.00 44.81 255 SER A C 1
ATOM 2038 O O . SER A 1 255 ? -3.299 14.515 15.214 1.00 44.81 255 SER A O 1
ATOM 2040 N N . GLY A 1 256 ? -2.040 15.498 16.810 1.00 44.75 256 GLY A N 1
ATOM 2041 C CA . GLY A 1 256 ? -2.875 16.679 17.090 1.00 44.75 256 GLY A CA 1
ATOM 2042 C C . GLY A 1 256 ? -3.040 17.673 15.933 1.00 44.75 256 GLY A C 1
ATOM 2043 O O . GLY A 1 256 ? -2.801 18.865 16.112 1.00 44.75 256 GLY A O 1
ATOM 2044 N N . GLY A 1 257 ? -3.413 17.186 14.751 1.00 44.41 257 GLY A N 1
ATOM 2045 C CA . GLY A 1 257 ? -3.878 17.988 13.631 1.00 44.41 257 GLY A CA 1
ATOM 2046 C C . GLY A 1 257 ? -5.283 18.513 13.911 1.00 44.41 257 GLY A C 1
ATOM 2047 O O . GLY A 1 257 ? -6.113 17.848 14.520 1.00 44.41 257 GLY A O 1
ATOM 2048 N N . GLU A 1 258 ? -5.550 19.755 13.523 1.00 44.28 258 GLU A N 1
ATOM 2049 C CA . GLU A 1 258 ? -6.847 20.370 13.771 1.00 44.28 258 GLU A CA 1
ATOM 2050 C C . GLU A 1 258 ? -7.968 19.657 12.995 1.00 44.28 258 GLU A C 1
ATOM 2052 O O . GLU A 1 258 ? -8.086 19.792 11.775 1.00 44.28 258 GLU A O 1
ATOM 2057 N N . LEU A 1 259 ? -8.892 19.038 13.735 1.00 47.72 259 LEU A N 1
ATOM 2058 C CA . LEU A 1 259 ? -10.238 18.614 13.311 1.00 47.72 259 LEU A CA 1
ATOM 2059 C C . LEU A 1 259 ? -11.027 19.683 12.508 1.00 47.72 259 LEU A C 1
ATOM 2061 O O . LEU A 1 259 ? -12.058 19.379 11.900 1.00 47.72 259 LEU A O 1
ATOM 2065 N N . SER A 1 260 ? -10.573 20.943 12.502 1.00 45.44 260 SER A N 1
ATOM 2066 C CA . SER A 1 260 ? -11.323 22.134 12.087 1.00 45.44 260 SER A CA 1
ATOM 2067 C C . SER A 1 260 ? -11.751 22.139 10.614 1.00 45.44 260 SER A C 1
ATOM 2069 O O . SER A 1 260 ? -12.805 22.691 10.298 1.00 45.44 260 SER A O 1
ATOM 2071 N N . LYS A 1 261 ? -11.010 21.488 9.705 1.00 46.94 261 LYS A N 1
ATOM 2072 C CA . LYS A 1 261 ? -11.307 21.538 8.257 1.00 46.94 261 LYS A CA 1
ATOM 2073 C C . LYS A 1 261 ? -12.244 20.429 7.767 1.00 46.94 261 LYS A C 1
ATOM 2075 O O . LYS A 1 261 ? -13.031 20.665 6.853 1.00 46.94 261 LYS A O 1
ATOM 2080 N N . ALA A 1 262 ? -12.225 19.254 8.397 1.00 45.38 262 ALA A N 1
ATOM 2081 C CA . ALA A 1 262 ? -13.088 18.121 8.037 1.00 45.38 262 ALA A CA 1
ATOM 2082 C C . ALA A 1 262 ? -14.574 18.367 8.369 1.00 45.38 262 ALA A C 1
ATOM 2084 O O . ALA A 1 262 ? -15.470 17.901 7.666 1.00 45.38 262 ALA A O 1
ATOM 2085 N N . LEU A 1 263 ? -14.828 19.127 9.438 1.00 45.66 263 LEU A N 1
ATOM 2086 C CA . LEU A 1 263 ? -16.152 19.370 10.018 1.00 45.66 263 LEU A CA 1
ATOM 2087 C C . LEU A 1 263 ? -17.033 20.344 9.218 1.00 45.66 263 LEU A C 1
ATOM 2089 O O . LEU A 1 263 ? -18.246 20.383 9.424 1.00 45.66 263 LEU A O 1
ATOM 2093 N N . ILE A 1 264 ? -16.452 21.122 8.300 1.00 47.59 264 ILE A N 1
ATOM 2094 C CA . ILE A 1 264 ? -17.174 22.185 7.581 1.00 47.59 264 ILE A CA 1
ATOM 2095 C C . ILE A 1 264 ? -18.115 21.612 6.505 1.00 47.59 264 ILE A C 1
ATOM 2097 O O . ILE A 1 264 ? -19.164 22.195 6.246 1.00 47.59 264 ILE A O 1
ATOM 2101 N N . LEU A 1 265 ? -17.812 20.442 5.929 1.00 43.59 265 LEU A N 1
ATOM 2102 C CA . LEU A 1 265 ? -18.590 19.873 4.817 1.00 43.59 265 LEU A CA 1
ATOM 2103 C C . LEU A 1 265 ? -19.853 19.099 5.234 1.00 43.59 265 LEU A C 1
ATOM 2105 O O . LEU A 1 265 ? -20.722 18.903 4.395 1.00 43.59 265 LEU A O 1
ATOM 2109 N N . ILE A 1 266 ? -19.992 18.685 6.500 1.00 46.28 266 ILE A N 1
ATOM 2110 C CA . ILE A 1 266 ? -21.182 17.940 6.980 1.00 46.28 266 ILE A CA 1
ATOM 2111 C C . ILE A 1 266 ? -22.279 18.892 7.510 1.00 46.28 266 ILE A C 1
ATOM 2113 O O . ILE A 1 266 ? -23.380 18.469 7.846 1.00 46.28 266 ILE A O 1
ATOM 2117 N N . ARG A 1 267 ? -22.001 20.201 7.584 1.00 36.53 267 ARG A N 1
ATOM 2118 C CA . ARG A 1 267 ? -22.965 21.223 8.031 1.00 36.53 267 ARG A CA 1
ATOM 2119 C C . ARG A 1 267 ? -23.852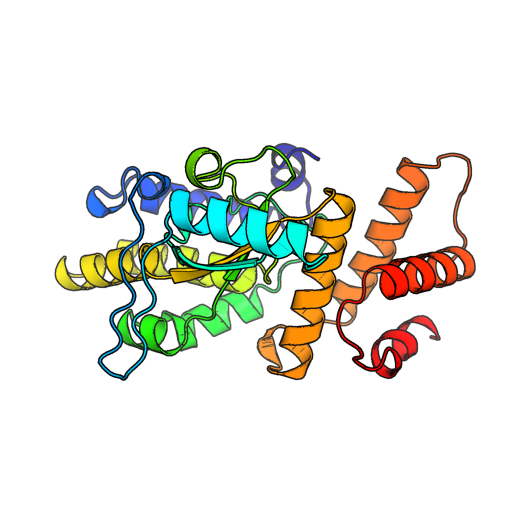 21.801 6.917 1.00 36.53 267 ARG A C 1
ATOM 2121 O O . ARG A 1 267 ? -24.634 22.699 7.226 1.00 36.53 267 ARG A O 1
ATOM 2128 N N . VAL A 1 268 ? -23.727 21.330 5.672 1.00 38.34 268 VAL A N 1
ATOM 2129 C CA . VAL A 1 268 ? -24.525 21.800 4.520 1.00 38.34 268 VAL A CA 1
ATOM 2130 C C . VAL A 1 268 ? -25.627 20.807 4.188 1.00 38.34 268 VAL A C 1
ATOM 2132 O O . VAL A 1 268 ? -25.298 19.610 4.036 1.00 38.34 268 VAL A O 1
#

pLDDT: mean 86.56, std 16.0, range [36.53, 98.69]